Protein AF-A0A1C6HH09-F1 (afdb_monomer)

Nearest PDB structures (foldseek):
  7xoi-assembly8_O  TM=7.203E-01  e=8.665E-12  Aspergillus sojae NBRC 4239
  5zn7-assembly1_C  TM=7.288E-01  e=2.692E-10  soil metagenome
  5hjr-assembly1_A  TM=7.460E-01  e=6.191E-10  Mus musculus
  5hjr-assembly2_C  TM=7.407E-01  e=8.032E-10  Mus musculus
  2g3n-assembly1_B  TM=7.074E-01  e=1.626E-07  Saccharolobus solfataricus

Mean predicted aligned error: 6.81 Å

Solvent-accessible surface area (backbone atoms only — not comparable to full-atom values): 15769 Å² total; per-residue (Å²): 131,57,47,60,74,74,49,72,51,79,59,90,54,35,34,42,41,30,33,83,91,50,65,30,40,39,36,43,33,43,78,43,32,38,36,43,36,36,52,76,67,44,87,67,90,80,62,91,58,48,72,77,88,74,58,53,97,72,77,68,51,79,48,81,52,97,74,31,43,36,38,38,41,86,48,30,35,35,37,38,32,50,51,77,38,50,34,36,22,34,59,88,68,51,81,76,48,38,50,48,83,74,78,94,64,65,64,82,72,86,84,64,61,63,67,58,42,48,74,72,68,45,80,73,81,63,82,84,81,46,77,30,71,50,47,29,54,38,58,94,70,53,42,29,35,68,41,57,61,65,57,50,64,75,61,38,58,53,37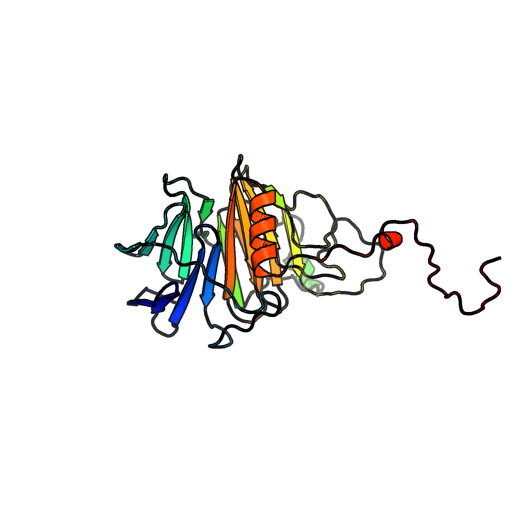,59,38,41,35,51,66,38,95,68,92,65,87,87,48,57,81,50,40,56,32,73,49,62,38,61,38,39,34,40,34,42,93,72,43,20,35,28,41,38,46,67,53,93,45,54,29,38,39,31,42,27,51,51,32,72,63,34,26,35,44,31,17,66,48,61,43,47,33,35,34,44,28,58,14,58,45,63,70,49,26,50,50,53,51,28,69,49,52,54,71,83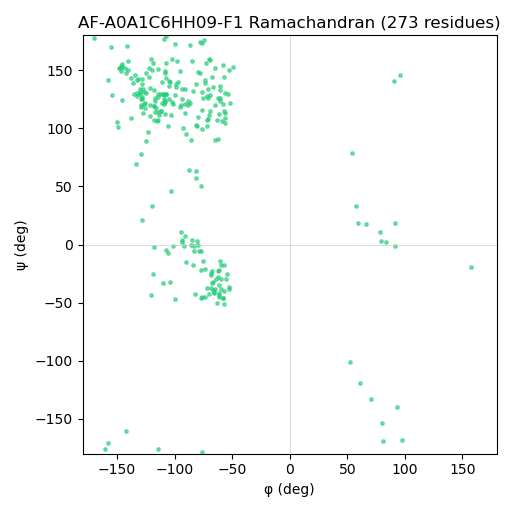,74,86,72,65,75,76,74,78,50,92,82,88,88,62,96,88,58,86,85,50,95,76,78,82,120

pLDDT: mean 89.86, std 12.96, range [44.56, 98.75]

Structure (mmCIF, N/CA/C/O backbone):
data_AF-A0A1C6HH09-F1
#
_entry.id   AF-A0A1C6HH09-F1
#
loop_
_atom_site.group_PDB
_atom_site.id
_atom_site.type_symbol
_atom_site.label_atom_id
_atom_site.label_alt_id
_atom_site.label_comp_id
_atom_site.label_asym_id
_atom_site.label_entity_id
_atom_site.label_seq_id
_atom_site.pdbx_PDB_ins_code
_atom_site.Cartn_x
_atom_site.Cartn_y
_atom_site.Cartn_z
_atom_site.occupancy
_atom_site.B_iso_or_equiv
_atom_site.auth_seq_id
_atom_site.auth_comp_id
_atom_site.auth_asym_id
_atom_site.auth_atom_id
_atom_site.pdbx_PDB_model_num
ATOM 1 N N . MET A 1 1 ? -8.637 -16.596 9.177 1.00 74.50 1 MET A N 1
ATOM 2 C CA . MET A 1 1 ? -9.699 -15.612 9.473 1.00 74.50 1 MET A CA 1
ATOM 3 C C . MET A 1 1 ? -9.528 -15.175 10.918 1.00 74.50 1 MET A C 1
ATOM 5 O O . MET A 1 1 ? -9.264 -16.033 11.752 1.00 74.50 1 MET A O 1
ATOM 9 N N . LEU A 1 2 ? -9.550 -13.868 11.181 1.00 84.25 2 LEU A N 1
ATOM 10 C CA . LEU A 1 2 ? -9.313 -13.274 12.507 1.00 84.25 2 LEU A CA 1
ATOM 11 C C . LEU A 1 2 ? -10.581 -13.257 13.373 1.00 84.25 2 LEU A C 1
ATOM 13 O O . LEU A 1 2 ? -10.498 -13.148 14.596 1.00 84.25 2 LEU A O 1
ATOM 17 N N . GLY A 1 3 ? -11.750 -13.414 12.750 1.00 90.44 3 GLY A N 1
ATOM 18 C CA . GLY A 1 3 ? -13.041 -13.436 13.422 1.00 90.44 3 GLY A CA 1
ATOM 19 C C . GLY A 1 3 ? -13.564 -12.040 13.753 1.00 90.44 3 GLY A C 1
ATOM 20 O O . GLY A 1 3 ? -13.249 -11.061 13.075 1.00 90.44 3 GLY A O 1
ATOM 21 N N . LYS A 1 4 ? -14.405 -11.970 14.792 1.00 92.88 4 LYS A N 1
ATOM 22 C CA . LYS A 1 4 ? -15.140 -10.756 15.163 1.00 92.88 4 LYS A CA 1
ATOM 23 C C . LYS A 1 4 ? -14.297 -9.750 15.938 1.00 92.88 4 LYS A C 1
ATOM 25 O O . LYS A 1 4 ? -13.463 -10.146 16.755 1.00 92.88 4 LYS A O 1
ATOM 30 N N . ILE A 1 5 ? -14.599 -8.464 15.765 1.00 93.81 5 ILE A N 1
ATOM 31 C CA . ILE A 1 5 ? -14.017 -7.392 16.586 1.00 93.81 5 ILE A CA 1
ATOM 32 C C . ILE A 1 5 ? -14.559 -7.471 18.023 1.00 93.81 5 ILE A C 1
ATOM 34 O O . ILE A 1 5 ? -15.739 -7.210 18.285 1.00 93.81 5 ILE A O 1
ATOM 38 N N . LEU A 1 6 ? -13.678 -7.761 18.980 1.00 93.06 6 LEU A N 1
ATOM 39 C CA . LEU A 1 6 ? -14.014 -7.833 20.403 1.00 93.06 6 LEU A CA 1
ATOM 40 C C . LEU A 1 6 ? -14.029 -6.444 21.051 1.00 93.06 6 LEU A C 1
ATOM 42 O O . LEU A 1 6 ? -14.967 -6.099 21.766 1.00 93.06 6 LEU A O 1
ATOM 46 N N . GLY A 1 7 ? -13.051 -5.600 20.730 1.00 93.06 7 GLY A N 1
ATOM 47 C CA . GLY A 1 7 ? -12.912 -4.260 21.301 1.00 93.06 7 GLY A CA 1
ATOM 48 C C . GLY A 1 7 ? -11.859 -3.432 20.576 1.00 93.06 7 GLY A C 1
ATOM 49 O O . GLY A 1 7 ? -11.220 -3.922 19.645 1.00 93.06 7 GLY A O 1
ATOM 50 N N . TYR A 1 8 ? -11.690 -2.183 21.001 1.00 96.25 8 TYR A N 1
ATOM 51 C CA . TYR A 1 8 ? -10.645 -1.307 20.489 1.00 96.25 8 TYR A CA 1
ATOM 52 C C . TYR A 1 8 ? -10.119 -0.373 21.580 1.00 96.25 8 TYR A C 1
ATOM 54 O O . TYR A 1 8 ? -10.833 -0.069 22.534 1.00 96.25 8 TYR A O 1
ATOM 62 N N . GLU A 1 9 ? -8.886 0.090 21.409 1.00 96.69 9 GLU A N 1
ATOM 63 C CA . GLU A 1 9 ? -8.238 1.095 22.254 1.00 96.69 9 GLU A CA 1
ATOM 64 C C . GLU A 1 9 ? -7.600 2.157 21.357 1.00 96.69 9 GLU A C 1
ATOM 66 O O . GLU A 1 9 ? -7.075 1.835 20.290 1.00 96.69 9 GLU A O 1
ATOM 71 N N . VAL A 1 10 ? -7.647 3.423 21.773 1.00 96.44 10 VAL A N 1
ATOM 72 C CA . VAL A 1 10 ? -7.080 4.547 21.015 1.00 96.44 10 VAL A CA 1
ATOM 73 C C . VAL A 1 10 ? -5.975 5.193 21.839 1.00 96.44 10 VAL A C 1
ATOM 75 O O . VAL A 1 10 ? -6.228 5.702 22.927 1.00 96.44 10 VAL A O 1
ATOM 78 N N . ASN A 1 11 ? -4.758 5.185 21.301 1.00 93.62 11 ASN A N 1
ATOM 79 C CA . ASN A 1 11 ? -3.544 5.698 21.926 1.00 93.62 11 ASN A CA 1
ATOM 80 C C . ASN A 1 11 ? -2.887 6.725 20.992 1.00 93.62 11 ASN A C 1
ATOM 82 O O . ASN A 1 11 ? -2.058 6.380 20.147 1.00 93.62 11 ASN A O 1
ATOM 86 N N . GLY A 1 12 ? -3.274 7.997 21.119 1.00 92.94 12 GLY A N 1
ATOM 87 C CA . GLY A 1 12 ? -2.849 9.043 20.184 1.00 92.94 12 GLY A CA 1
ATOM 88 C C . GLY A 1 12 ? -3.328 8.719 18.768 1.00 92.94 12 GLY A C 1
ATOM 89 O O . GLY A 1 12 ? -4.521 8.563 18.551 1.00 92.94 12 GLY A O 1
ATOM 90 N N . ASN A 1 13 ? -2.396 8.550 17.830 1.00 94.94 13 ASN A N 1
ATOM 91 C CA . ASN A 1 13 ? -2.689 8.188 16.436 1.00 94.94 13 ASN A CA 1
ATOM 92 C C . ASN A 1 13 ? -2.831 6.677 16.186 1.00 94.94 13 ASN A C 1
ATOM 94 O O . ASN A 1 13 ? -3.029 6.247 15.048 1.00 94.94 13 ASN A O 1
ATOM 98 N N . LEU A 1 14 ? -2.668 5.866 17.229 1.00 95.44 14 LEU A N 1
ATOM 99 C CA . LEU A 1 14 ? -2.694 4.414 17.153 1.00 95.44 14 LEU A CA 1
ATOM 100 C C . LEU A 1 14 ? -4.056 3.885 17.595 1.00 95.44 14 LEU A C 1
ATOM 102 O O . LEU A 1 14 ? -4.508 4.187 18.696 1.00 95.44 14 LEU A O 1
ATOM 106 N N . ILE A 1 15 ? -4.674 3.040 16.781 1.00 97.38 15 ILE A N 1
ATOM 107 C CA . ILE A 1 15 ? -5.911 2.337 17.113 1.00 97.38 15 ILE A CA 1
ATOM 108 C C . ILE A 1 15 ? -5.590 0.849 17.186 1.00 97.38 15 ILE A C 1
ATOM 110 O O . ILE A 1 15 ? -5.243 0.222 16.184 1.00 97.38 15 ILE A O 1
ATOM 114 N N . LEU A 1 16 ? -5.699 0.280 18.380 1.00 97.06 16 LEU A N 1
ATOM 115 C CA . LEU A 1 16 ? -5.560 -1.151 18.611 1.00 97.06 16 LEU A CA 1
ATOM 116 C C . LEU A 1 16 ? -6.931 -1.795 18.431 1.00 97.06 16 LEU A C 1
ATOM 118 O O . LEU A 1 16 ? -7.887 -1.409 19.097 1.00 97.06 16 LEU A O 1
ATOM 122 N N . VAL A 1 17 ? -7.035 -2.769 17.533 1.00 96.62 17 VAL A N 1
ATOM 123 C CA . VAL A 1 17 ? -8.265 -3.513 17.251 1.00 96.62 17 VAL A CA 1
ATOM 124 C C . VAL A 1 17 ? -8.083 -4.946 17.731 1.00 96.62 17 VAL A C 1
ATOM 126 O O . VAL A 1 17 ? -7.252 -5.696 17.211 1.00 96.62 17 VAL A O 1
ATOM 129 N N . ASN A 1 18 ? -8.866 -5.323 18.738 1.00 95.44 18 ASN A N 1
ATOM 130 C CA . ASN A 1 18 ? -8.752 -6.608 19.413 1.00 95.44 18 ASN A CA 1
ATOM 131 C C . ASN A 1 18 ? -9.650 -7.649 18.738 1.00 95.44 18 ASN A C 1
ATOM 133 O O . ASN A 1 18 ? -10.875 -7.496 18.700 1.00 95.44 18 ASN A O 1
ATOM 137 N N . TYR A 1 19 ? -9.036 -8.729 18.264 1.00 94.81 19 TYR A N 1
ATOM 138 C CA . TYR A 1 19 ? -9.697 -9.961 17.839 1.00 94.81 19 TYR A CA 1
ATOM 139 C C . TYR A 1 19 ? -9.430 -11.065 18.870 1.00 94.81 19 TYR A C 1
ATOM 141 O O . TYR A 1 19 ? -8.754 -10.836 19.871 1.00 94.81 19 TYR A O 1
ATOM 149 N N . LYS A 1 20 ? -9.970 -12.270 18.649 1.00 91.50 20 LYS A N 1
ATOM 150 C CA . LYS A 1 20 ? -9.882 -13.375 19.619 1.00 91.50 20 LYS A CA 1
ATOM 151 C C . LYS A 1 20 ? -8.443 -13.747 19.987 1.00 91.50 20 LYS A C 1
ATOM 153 O O . LYS A 1 20 ? -8.126 -13.828 21.168 1.00 91.50 20 LYS A O 1
ATOM 158 N N . ASP A 1 21 ? -7.604 -13.964 18.978 1.00 90.56 21 ASP A N 1
ATOM 159 C CA . ASP A 1 21 ? -6.252 -14.511 19.157 1.00 90.56 21 ASP A CA 1
ATOM 160 C C . ASP A 1 21 ? -5.151 -13.534 18.703 1.00 90.56 21 ASP A C 1
ATOM 162 O O . ASP A 1 21 ? -3.962 -13.827 18.822 1.00 90.56 21 ASP A O 1
ATOM 166 N N . ILE A 1 22 ? -5.530 -12.367 18.170 1.00 94.25 22 ILE A N 1
ATOM 167 C CA . ILE A 1 22 ? -4.601 -11.372 17.631 1.00 94.25 22 ILE A CA 1
ATOM 16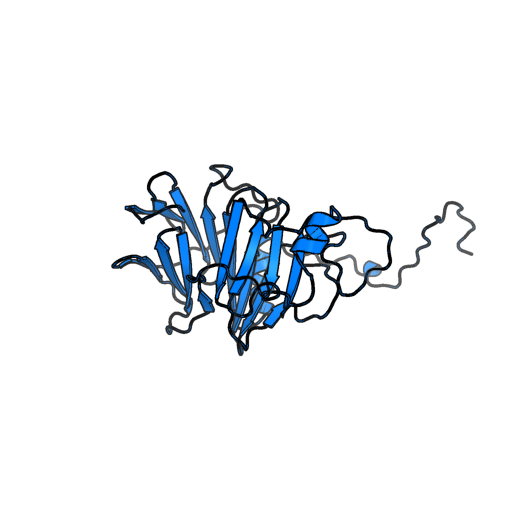8 C C . ILE A 1 22 ? -5.076 -9.952 17.947 1.00 94.25 22 ILE A C 1
ATOM 170 O O . ILE A 1 22 ? -6.274 -9.663 17.958 1.00 94.25 22 ILE A O 1
ATOM 174 N N . GLN A 1 23 ? -4.125 -9.046 18.134 1.00 95.62 23 GLN A N 1
ATOM 175 C CA . GLN A 1 23 ? -4.370 -7.610 18.153 1.00 95.62 23 GLN A CA 1
ATOM 176 C C . GLN A 1 23 ? -3.794 -7.020 16.867 1.00 95.62 23 GLN A C 1
ATOM 178 O O . GLN A 1 23 ? -2.620 -7.228 16.562 1.00 95.62 23 GLN A O 1
ATOM 183 N N . CYS A 1 24 ? -4.634 -6.334 16.099 1.00 97.06 24 CYS A N 1
ATOM 184 C CA . CYS A 1 24 ? -4.218 -5.611 14.902 1.00 97.06 24 CYS A CA 1
ATOM 185 C C . CYS A 1 24 ? -4.128 -4.122 15.212 1.00 97.06 24 CYS A C 1
ATOM 187 O O . CYS A 1 24 ? -4.758 -3.628 16.147 1.00 97.06 24 CYS A O 1
ATOM 189 N N . THR A 1 25 ? -3.382 -3.402 14.392 1.00 97.31 25 THR A N 1
ATOM 190 C CA . THR A 1 25 ? -3.092 -1.994 14.616 1.00 97.31 25 THR A CA 1
ATOM 191 C C . THR A 1 25 ? -3.449 -1.192 13.379 1.00 97.31 25 THR A C 1
ATOM 193 O O . THR A 1 25 ? -3.083 -1.557 12.262 1.00 97.31 25 THR A O 1
ATOM 196 N N . VAL A 1 26 ? -4.145 -0.079 13.583 1.00 98.00 26 VAL A N 1
ATOM 197 C CA . VAL A 1 26 ? -4.382 0.936 12.560 1.00 98.00 26 VAL A CA 1
ATOM 198 C C . VAL A 1 26 ? -3.714 2.219 13.017 1.00 98.00 26 VAL A C 1
ATOM 200 O O . VAL A 1 26 ? -4.045 2.749 14.074 1.00 98.00 26 VAL A O 1
ATOM 203 N N . THR A 1 27 ? -2.736 2.692 12.252 1.00 97.31 27 THR A N 1
ATOM 204 C CA . THR A 1 27 ? -1.990 3.909 12.591 1.00 97.31 27 THR A CA 1
ATOM 205 C C . THR A 1 27 ? -2.373 5.017 11.633 1.00 97.31 27 THR A C 1
ATOM 207 O O . THR A 1 27 ? -2.164 4.900 10.422 1.00 97.31 27 THR A O 1
ATOM 210 N N . MET A 1 28 ? -2.888 6.108 12.181 1.00 97.50 28 MET A N 1
ATOM 211 C CA . MET A 1 28 ? -3.157 7.321 11.432 1.00 97.50 28 MET A CA 1
ATOM 212 C C . MET A 1 28 ? -1.858 8.112 11.278 1.00 97.50 28 MET A C 1
ATOM 214 O O . MET A 1 28 ? -1.383 8.743 12.218 1.00 97.50 28 MET A O 1
ATOM 218 N N . VAL A 1 29 ? -1.237 8.044 10.102 1.00 96.81 29 VAL A N 1
ATOM 219 C CA . VAL A 1 29 ? 0.045 8.725 9.869 1.00 96.81 29 VAL A CA 1
ATOM 220 C C . VAL A 1 29 ? -0.193 10.215 9.652 1.00 96.81 29 VAL A C 1
ATOM 222 O O . VAL A 1 29 ? 0.486 11.044 10.248 1.00 96.81 29 VAL A O 1
ATOM 225 N N . ASN A 1 30 ? -1.179 10.545 8.820 1.00 96.00 30 ASN A N 1
ATOM 226 C CA . ASN A 1 30 ? -1.715 11.890 8.628 1.00 96.00 30 ASN A CA 1
ATOM 227 C C . ASN A 1 30 ? -3.146 11.787 8.058 1.00 96.00 30 ASN A C 1
ATOM 229 O O . ASN A 1 30 ? -3.707 10.697 7.955 1.00 96.00 30 ASN A O 1
ATOM 233 N N . GLU A 1 31 ? -3.740 12.909 7.645 1.00 95.19 31 GLU A N 1
ATOM 234 C CA . GLU A 1 31 ? -5.099 12.967 7.067 1.00 95.19 31 GLU A CA 1
ATOM 235 C C . GLU A 1 31 ? -5.295 12.145 5.777 1.00 95.19 31 GLU A C 1
ATOM 237 O O . GLU A 1 31 ? -6.421 11.960 5.318 1.00 95.19 31 GLU A O 1
ATOM 242 N N . ARG A 1 32 ? -4.209 11.696 5.140 1.00 96.06 32 ARG A N 1
ATOM 243 C CA . ARG A 1 32 ? -4.209 11.012 3.837 1.00 96.06 32 ARG A CA 1
ATOM 244 C C . ARG A 1 32 ? -3.653 9.601 3.899 1.00 96.06 32 ARG A C 1
ATOM 246 O O . ARG A 1 32 ? -3.961 8.798 3.020 1.00 96.06 32 ARG A O 1
ATOM 253 N N . VAL A 1 33 ? -2.802 9.324 4.877 1.00 98.00 33 VAL A N 1
ATOM 254 C CA . VAL A 1 33 ? -2.009 8.106 4.959 1.00 98.00 33 VAL A CA 1
ATOM 255 C C . VAL A 1 33 ? -2.397 7.328 6.202 1.00 98.00 33 VAL A C 1
ATOM 257 O O . VAL A 1 33 ? -2.284 7.820 7.326 1.00 98.00 33 VAL A O 1
ATOM 260 N N . VAL A 1 34 ? -2.800 6.079 5.991 1.00 98.38 34 VAL A N 1
ATOM 261 C CA . VAL A 1 34 ? -3.188 5.164 7.065 1.00 98.38 34 VAL A CA 1
ATOM 262 C C . VAL A 1 34 ? -2.462 3.845 6.894 1.00 98.38 34 VAL A C 1
ATOM 264 O O . VAL A 1 34 ? -2.439 3.276 5.804 1.00 98.38 34 VAL A O 1
ATOM 267 N N . ASN A 1 35 ? -1.857 3.368 7.975 1.00 98.25 35 ASN A N 1
ATOM 268 C CA . ASN A 1 35 ? -1.201 2.071 8.033 1.00 98.25 35 ASN A CA 1
ATOM 269 C C . ASN A 1 35 ? -2.123 1.034 8.678 1.00 98.25 35 ASN A C 1
ATOM 271 O O . ASN A 1 35 ? -2.746 1.315 9.701 1.00 98.25 35 ASN A O 1
ATOM 275 N N . PHE A 1 36 ? -2.153 -0.165 8.106 1.00 98.25 36 PHE A N 1
ATOM 276 C CA . PHE A 1 36 ? -2.874 -1.324 8.615 1.00 98.25 36 PHE A CA 1
ATOM 277 C C . PHE A 1 36 ? -1.882 -2.456 8.855 1.00 98.25 36 PHE A C 1
ATOM 279 O O . PHE A 1 36 ? -1.220 -2.917 7.923 1.00 98.25 36 PHE A O 1
ATOM 286 N N . PHE A 1 37 ? -1.806 -2.913 10.101 1.00 98.00 37 PHE A N 1
ATOM 287 C CA . PHE A 1 37 ? -0.848 -3.916 10.538 1.00 98.00 37 PHE A CA 1
ATOM 288 C C . PHE A 1 37 ? -1.540 -5.070 11.271 1.00 98.00 37 PHE A C 1
ATOM 290 O O . PHE A 1 37 ? -2.255 -4.850 12.249 1.00 98.00 37 PHE A O 1
ATOM 297 N N . ALA A 1 38 ? -1.288 -6.305 10.836 1.00 97.19 38 ALA A N 1
ATOM 298 C CA . ALA A 1 38 ? -1.670 -7.520 11.551 1.00 97.19 38 ALA A CA 1
ATOM 299 C C . ALA A 1 38 ? -0.438 -8.433 11.761 1.00 97.19 38 ALA A C 1
ATOM 301 O O . ALA A 1 38 ? 0.202 -8.847 10.781 1.00 97.19 38 ALA A O 1
ATOM 302 N N . PRO A 1 39 ? -0.097 -8.772 13.022 1.00 96.25 39 PRO A N 1
ATOM 303 C CA . PRO A 1 39 ? 1.133 -9.478 13.384 1.00 96.25 39 PRO A CA 1
ATOM 304 C C . PRO A 1 39 ? 1.047 -11.002 13.175 1.00 96.25 39 PRO A C 1
ATOM 306 O O . PRO A 1 39 ? 1.147 -11.781 14.121 1.00 96.25 39 PRO A O 1
ATOM 309 N N . PHE A 1 40 ? 0.861 -11.448 11.933 1.00 94.31 40 PHE A N 1
ATOM 310 C CA . PHE A 1 40 ? 0.771 -12.877 11.593 1.00 94.31 40 PHE A CA 1
ATOM 311 C C . PHE A 1 40 ? 2.085 -13.660 11.755 1.00 94.31 40 PHE A C 1
ATOM 313 O O . PHE A 1 40 ? 2.064 -14.872 11.950 1.00 94.31 40 PHE A O 1
ATOM 320 N N . PHE A 1 41 ? 3.225 -12.977 11.678 1.00 93.69 41 PHE A N 1
ATOM 321 C CA . PHE A 1 41 ? 4.570 -13.549 11.726 1.00 93.69 41 PHE A CA 1
ATOM 322 C C . PHE A 1 41 ? 5.400 -13.002 12.897 1.00 93.69 41 PHE A C 1
ATOM 324 O O . PHE A 1 41 ? 6.083 -13.760 13.584 1.00 93.69 41 PHE A O 1
ATOM 331 N N . ARG A 1 42 ? 5.353 -11.688 13.153 1.00 92.25 42 ARG A N 1
ATOM 332 C CA . ARG A 1 42 ? 6.052 -11.023 14.270 1.00 92.25 42 ARG A CA 1
ATOM 333 C C . ARG A 1 42 ? 5.157 -9.981 14.921 1.00 92.25 42 ARG A C 1
ATOM 335 O O . ARG A 1 42 ? 4.455 -9.265 14.215 1.00 92.25 42 ARG A O 1
ATOM 342 N N . LYS A 1 43 ? 5.257 -9.854 16.249 1.00 90.81 43 LYS A N 1
ATOM 343 C CA . LYS A 1 43 ? 4.500 -8.865 17.037 1.00 90.81 43 LYS A CA 1
ATOM 344 C C . LYS A 1 43 ? 4.821 -7.429 16.642 1.00 90.81 43 LYS A C 1
ATOM 346 O O . LYS A 1 43 ? 3.924 -6.603 16.551 1.00 90.81 43 LYS A O 1
ATOM 351 N N . GLU A 1 44 ? 6.098 -7.149 16.418 1.00 88.75 44 GLU A N 1
ATOM 352 C CA . GLU A 1 44 ? 6.572 -5.808 16.105 1.00 88.75 44 GLU A CA 1
ATOM 353 C C . GLU A 1 44 ? 6.698 -5.593 14.602 1.00 88.75 44 GLU A C 1
ATOM 355 O O . GLU A 1 44 ? 7.004 -6.508 13.825 1.00 88.75 44 GLU A O 1
ATOM 360 N N . ARG A 1 45 ? 6.492 -4.339 14.207 1.00 89.00 45 ARG A N 1
ATOM 361 C CA . ARG A 1 45 ? 6.669 -3.889 12.838 1.00 89.00 45 ARG A CA 1
ATOM 362 C C . ARG A 1 45 ? 8.161 -3.741 12.526 1.00 89.00 45 ARG A C 1
ATOM 364 O O . ARG A 1 45 ? 8.902 -3.130 13.287 1.00 89.00 45 ARG A O 1
ATOM 371 N N . ASN A 1 46 ? 8.604 -4.300 11.401 1.00 88.44 46 ASN A N 1
ATOM 372 C CA . ASN A 1 46 ? 10.010 -4.308 10.976 1.00 88.44 46 ASN A CA 1
ATOM 373 C C . ASN A 1 46 ? 10.113 -3.911 9.499 1.00 88.44 46 ASN A C 1
ATOM 375 O O . ASN A 1 46 ? 10.425 -4.738 8.639 1.00 88.44 46 ASN A O 1
ATOM 379 N N . SER A 1 47 ? 9.817 -2.643 9.223 1.00 94.62 47 SER A N 1
ATOM 380 C CA . SER A 1 47 ? 9.928 -2.083 7.879 1.00 94.62 47 SER A CA 1
ATOM 381 C C . SER A 1 47 ? 11.381 -1.999 7.425 1.00 94.62 47 SER A C 1
ATOM 383 O O . SER A 1 47 ? 12.277 -1.701 8.218 1.00 94.62 47 SER A O 1
ATOM 385 N N . LYS A 1 48 ? 11.610 -2.237 6.131 1.00 94.62 48 LYS A N 1
ATOM 386 C CA . LYS A 1 48 ? 12.896 -1.971 5.460 1.00 94.62 48 LYS A CA 1
ATOM 387 C C . LYS A 1 48 ? 12.858 -0.743 4.555 1.00 94.62 48 LYS A C 1
ATOM 389 O O . LYS A 1 48 ? 13.904 -0.344 4.059 1.00 94.62 48 LYS A O 1
ATOM 394 N N . ALA A 1 49 ? 11.678 -0.162 4.350 1.00 95.62 49 ALA A N 1
ATOM 395 C CA . ALA A 1 49 ? 11.483 1.001 3.492 1.00 95.62 49 ALA A CA 1
ATOM 396 C C . ALA A 1 49 ? 11.149 2.271 4.285 1.00 95.62 49 ALA A C 1
ATOM 398 O O . ALA A 1 49 ? 11.527 3.358 3.869 1.00 95.62 49 ALA A O 1
ATOM 399 N N . VAL A 1 50 ? 10.443 2.141 5.410 1.00 95.25 50 VAL A N 1
ATOM 400 C CA . VAL A 1 50 ? 9.975 3.262 6.230 1.00 95.25 50 VAL A CA 1
ATOM 401 C C . VAL A 1 50 ? 10.828 3.347 7.487 1.00 95.25 50 VAL A C 1
ATOM 403 O O . VAL A 1 50 ? 10.645 2.587 8.440 1.00 95.25 50 VAL A O 1
ATOM 406 N N . GLU A 1 51 ? 11.759 4.294 7.490 1.00 80.56 51 GLU A N 1
ATOM 407 C CA . GLU A 1 51 ? 12.611 4.582 8.638 1.00 80.56 51 GLU A CA 1
ATOM 408 C C . GLU A 1 51 ? 11.926 5.617 9.543 1.00 80.56 51 GLU A C 1
ATOM 410 O O . GLU A 1 51 ? 11.640 6.730 9.111 1.00 80.56 51 GLU A O 1
ATOM 415 N N . ASN A 1 52 ? 11.671 5.257 10.807 1.00 81.19 52 ASN A N 1
ATOM 416 C CA . ASN A 1 52 ? 11.052 6.126 11.817 1.00 81.19 52 ASN A CA 1
ATOM 417 C C . ASN A 1 52 ? 9.715 6.734 11.363 1.00 81.19 52 ASN A C 1
ATOM 419 O O . ASN A 1 52 ? 9.649 7.908 11.000 1.00 81.19 52 ASN A O 1
ATOM 423 N N . LEU A 1 53 ? 8.634 5.948 11.420 1.00 87.19 53 LEU A N 1
ATOM 424 C CA . LEU A 1 53 ? 7.295 6.415 11.051 1.00 87.19 53 LEU A CA 1
ATOM 425 C C . LEU A 1 53 ? 6.895 7.650 11.878 1.00 87.19 53 LEU A C 1
ATOM 427 O O . LEU A 1 53 ? 6.535 7.539 13.050 1.00 87.19 53 LEU A O 1
ATOM 431 N N . LYS A 1 54 ? 6.943 8.827 11.252 1.00 88.50 54 LYS A N 1
ATOM 432 C CA . LYS A 1 54 ? 6.498 10.089 11.845 1.00 88.50 54 LYS A CA 1
ATOM 433 C C . LYS A 1 54 ? 5.013 10.248 11.586 1.00 88.50 54 LYS A C 1
ATOM 435 O O . LYS A 1 54 ? 4.596 10.255 10.432 1.00 88.50 54 LYS A O 1
ATOM 440 N N . CYS A 1 55 ? 4.242 10.382 12.656 1.00 92.94 55 CYS A N 1
ATOM 441 C CA . CYS A 1 55 ? 2.819 10.664 12.556 1.00 92.94 55 CYS A CA 1
ATOM 442 C C . CYS A 1 55 ? 2.570 12.133 12.905 1.00 92.94 55 CYS A C 1
ATOM 444 O O . CYS A 1 55 ? 3.143 12.653 13.863 1.00 92.94 55 CYS A O 1
ATOM 446 N N . GLU A 1 56 ? 1.731 12.795 12.121 1.00 93.81 56 GLU A N 1
ATOM 447 C CA . GLU A 1 56 ? 1.261 14.150 12.393 1.00 93.81 56 GLU A CA 1
ATOM 448 C C . GLU A 1 56 ? 0.162 14.113 13.457 1.00 93.81 56 GLU A C 1
ATOM 450 O O . GLU A 1 56 ? -0.612 13.160 13.522 1.00 93.81 56 GLU A O 1
ATOM 455 N N . ASN A 1 57 ? 0.064 15.147 14.293 1.00 91.56 57 ASN A N 1
ATOM 456 C CA . ASN A 1 57 ? -1.062 15.263 15.217 1.00 91.56 57 ASN A CA 1
ATOM 457 C C . ASN A 1 57 ? -2.322 15.579 14.410 1.00 91.56 57 ASN A C 1
ATOM 459 O O . ASN A 1 57 ? -2.433 16.673 13.854 1.00 91.56 57 ASN A O 1
ATOM 463 N N . ILE A 1 58 ? -3.248 14.626 14.350 1.00 93.56 58 ILE A N 1
ATOM 464 C CA . ILE A 1 58 ? -4.513 14.779 13.636 1.00 93.56 58 ILE A CA 1
ATOM 465 C C . ILE A 1 58 ? -5.695 14.563 14.578 1.00 93.56 58 ILE A C 1
ATOM 467 O O . ILE A 1 58 ? -5.612 13.811 15.549 1.00 93.56 58 ILE A O 1
ATOM 471 N N . GLU A 1 59 ? -6.812 15.209 14.266 1.00 93.12 59 GLU A N 1
ATOM 472 C CA . GLU A 1 59 ? -8.079 14.969 14.945 1.00 93.12 59 GLU A CA 1
ATOM 473 C C . GLU A 1 59 ? -8.874 13.921 14.164 1.00 93.12 59 GLU A C 1
ATOM 475 O O . GLU A 1 59 ? -9.126 14.067 12.967 1.00 93.12 59 GLU A O 1
ATOM 480 N N . PHE A 1 60 ? -9.280 12.853 14.844 1.00 95.69 60 PHE A N 1
ATOM 481 C CA . PHE A 1 60 ? -10.146 11.828 14.278 1.00 95.69 60 PHE A CA 1
ATOM 482 C C . PHE A 1 60 ? -11.084 11.282 15.351 1.00 95.69 60 PHE A C 1
ATOM 484 O O . PHE A 1 60 ? -10.767 11.303 16.542 1.00 95.69 60 PHE A O 1
ATOM 491 N N . SER A 1 61 ? -12.248 10.790 14.932 1.00 95.06 61 SER A N 1
ATOM 492 C CA . SER A 1 61 ? -13.183 10.100 15.819 1.00 95.06 61 SER A CA 1
ATOM 493 C C . SER A 1 61 ? -13.213 8.610 15.514 1.00 95.06 61 SER A C 1
ATOM 495 O O . SER A 1 61 ? -13.037 8.187 14.369 1.00 95.06 61 SER A O 1
ATOM 497 N N . VAL A 1 62 ? -13.430 7.811 16.558 1.00 96.31 62 VAL A N 1
ATOM 498 C CA . VAL A 1 62 ? -13.573 6.360 16.452 1.00 96.31 62 VAL A CA 1
ATOM 499 C C . VAL A 1 62 ? -14.883 5.950 17.104 1.00 96.31 62 VAL A C 1
ATOM 501 O O . VAL A 1 62 ? -15.070 6.134 18.306 1.00 96.31 62 VAL A O 1
ATOM 504 N N . GLU A 1 63 ? -15.778 5.375 16.311 1.00 94.50 63 GLU A N 1
ATOM 505 C CA . GLU A 1 63 ? -17.109 4.945 16.732 1.00 94.50 63 GLU A CA 1
ATOM 506 C C . GLU A 1 63 ? -17.311 3.476 16.364 1.00 94.50 63 GLU A C 1
ATOM 508 O O . GLU A 1 63 ? -17.056 3.061 15.232 1.00 94.50 63 GLU A O 1
ATOM 513 N N . LYS A 1 64 ? -17.780 2.664 17.314 1.00 91.75 64 LYS A N 1
ATOM 514 C CA . LYS A 1 64 ? -18.157 1.273 17.043 1.00 91.75 64 LYS A CA 1
ATOM 515 C C . LYS A 1 64 ? -19.636 1.218 16.664 1.00 91.75 64 LYS A C 1
ATOM 517 O O . LYS A 1 64 ? -20.493 1.453 17.510 1.00 91.75 64 LYS A O 1
ATOM 522 N N . ASN A 1 65 ? -19.911 0.864 15.413 1.00 88.44 65 ASN A N 1
ATOM 523 C CA . ASN A 1 65 ? -21.254 0.599 14.899 1.00 88.44 65 ASN A CA 1
ATOM 524 C C . ASN A 1 65 ? -21.505 -0.918 14.846 1.00 88.44 65 ASN A C 1
ATOM 526 O O . ASN A 1 65 ? -20.596 -1.722 15.077 1.00 88.44 65 ASN A O 1
ATOM 530 N N . GLU A 1 66 ? -22.736 -1.341 14.546 1.00 80.75 66 GLU A N 1
ATOM 531 C CA . GLU A 1 66 ? -23.059 -2.766 14.404 1.00 80.75 66 GLU A CA 1
ATOM 532 C C . GLU A 1 66 ? -22.197 -3.426 13.311 1.00 80.75 66 GLU A C 1
ATOM 534 O O . GLU A 1 66 ? -22.395 -3.219 12.116 1.00 80.75 66 GLU A O 1
ATOM 539 N N . GLY A 1 67 ? -21.215 -4.227 13.736 1.00 83.12 67 GLY A N 1
ATOM 540 C CA . GLY A 1 67 ? -20.355 -5.022 12.854 1.00 83.12 67 GLY A CA 1
ATOM 541 C C . GLY A 1 67 ? -19.148 -4.297 12.245 1.00 83.12 67 GLY A C 1
ATOM 542 O O . GLY A 1 67 ? -18.416 -4.920 11.477 1.00 83.12 67 GLY A O 1
ATOM 543 N N . CYS A 1 68 ? -18.901 -3.022 12.572 1.00 93.62 68 CYS A N 1
ATOM 544 C CA . CYS A 1 68 ? -17.677 -2.336 12.153 1.00 93.62 68 CYS A CA 1
ATOM 545 C C . CYS A 1 68 ? -17.195 -1.273 13.147 1.00 93.62 68 CYS A C 1
ATOM 547 O O . CYS A 1 68 ? -17.969 -0.652 13.875 1.00 93.62 68 CYS A O 1
ATOM 549 N N . LEU A 1 69 ? -15.884 -1.054 13.151 1.00 96.50 69 LEU A N 1
ATOM 550 C CA . LEU A 1 69 ? -15.238 0.086 13.780 1.00 96.50 69 LEU A CA 1
ATOM 551 C C . LEU A 1 69 ? -15.043 1.170 12.720 1.00 96.50 69 LEU A C 1
ATOM 553 O O . LEU A 1 69 ? -14.379 0.936 11.711 1.00 96.50 69 LEU A O 1
ATOM 557 N N . ASN A 1 70 ? -15.632 2.337 12.941 1.00 96.69 70 ASN A N 1
ATOM 558 C CA . ASN A 1 70 ? -15.580 3.450 12.013 1.00 96.69 70 ASN A CA 1
ATOM 559 C C . ASN A 1 70 ? -14.615 4.525 12.512 1.00 96.69 70 ASN A C 1
ATOM 561 O O . ASN A 1 70 ? -14.762 5.014 13.629 1.00 96.69 70 ASN A O 1
ATOM 565 N N . VAL A 1 71 ? -13.653 4.900 11.677 1.00 96.94 71 VAL A N 1
ATOM 566 C CA . VAL A 1 71 ? -12.631 5.908 11.957 1.00 96.94 71 VAL A CA 1
ATOM 567 C C . VAL A 1 71 ? -12.810 7.049 10.964 1.00 96.94 71 VAL A C 1
ATOM 569 O O . VAL A 1 71 ? -12.631 6.855 9.762 1.00 96.94 71 VAL A O 1
ATOM 572 N N . LYS A 1 72 ? -13.178 8.234 11.454 1.00 96.19 72 LYS A N 1
ATOM 573 C CA . LYS A 1 72 ? -13.420 9.415 10.616 1.00 96.19 72 LYS A CA 1
ATOM 574 C C . LYS A 1 72 ? -12.343 10.459 10.827 1.00 96.19 72 LYS A C 1
ATOM 576 O O . LYS A 1 72 ? -12.091 10.866 11.958 1.00 96.19 72 LYS A O 1
ATOM 581 N N . THR A 1 73 ? -11.779 10.938 9.729 1.00 95.50 73 THR A N 1
ATOM 582 C CA . THR A 1 73 ? -10.923 12.125 9.682 1.00 95.50 73 THR A CA 1
ATOM 583 C C . THR A 1 73 ? -11.605 13.219 8.863 1.00 95.50 73 THR A C 1
ATOM 585 O O . THR A 1 73 ? -12.731 13.056 8.380 1.00 95.50 73 THR A O 1
ATOM 588 N N . LYS A 1 74 ? -10.925 14.349 8.653 1.00 95.06 74 LYS A N 1
ATOM 589 C CA . LYS A 1 74 ? -11.425 15.409 7.773 1.00 95.06 74 LYS A CA 1
ATOM 590 C C . LYS A 1 74 ? -11.601 14.939 6.322 1.00 95.06 74 LYS A C 1
ATOM 592 O O . LYS A 1 74 ? -12.504 15.408 5.623 1.00 95.06 74 LYS A O 1
ATOM 597 N N . LEU A 1 75 ? -10.725 14.050 5.850 1.00 95.81 75 LEU A N 1
ATOM 598 C CA . LEU A 1 75 ? -10.698 13.592 4.457 1.00 95.81 75 LEU A CA 1
ATOM 599 C C . LEU A 1 75 ? -11.269 12.187 4.258 1.00 95.81 75 LEU A C 1
ATOM 601 O O . LEU A 1 75 ? -11.832 11.932 3.192 1.00 95.81 75 LEU A O 1
ATOM 605 N N . LEU A 1 76 ? -11.122 11.294 5.239 1.00 97.38 76 LEU A N 1
ATOM 606 C CA . LEU A 1 76 ? -11.397 9.866 5.079 1.00 97.38 76 LEU A CA 1
ATOM 607 C C . LEU A 1 76 ? -12.455 9.361 6.072 1.00 97.38 76 LEU A C 1
ATOM 609 O O . LEU A 1 76 ? -12.496 9.780 7.225 1.00 97.38 76 LEU A O 1
ATOM 613 N N . ASP A 1 77 ? -13.281 8.421 5.617 1.00 97.31 77 ASP A N 1
ATOM 614 C CA . ASP A 1 77 ? -14.182 7.595 6.428 1.00 97.31 77 ASP A CA 1
ATOM 615 C C . ASP A 1 77 ? -13.753 6.131 6.255 1.00 97.31 77 ASP A C 1
ATOM 617 O O . ASP A 1 77 ? -13.894 5.550 5.176 1.00 97.31 77 ASP A O 1
ATOM 621 N N . ILE A 1 78 ? -13.145 5.556 7.291 1.00 98.12 78 ILE A N 1
ATOM 622 C CA . ILE A 1 78 ? -12.494 4.243 7.255 1.00 98.12 78 ILE A CA 1
ATOM 623 C C . ILE A 1 78 ? -13.306 3.272 8.099 1.00 98.12 78 ILE A C 1
ATOM 625 O O . ILE A 1 78 ? -13.475 3.461 9.301 1.00 98.12 78 ILE A O 1
ATOM 629 N N . ARG A 1 79 ? -13.763 2.188 7.479 1.00 97.62 79 ARG A N 1
ATOM 630 C CA . ARG A 1 79 ? -14.576 1.152 8.117 1.00 97.62 79 ARG A CA 1
ATOM 631 C C . ARG A 1 79 ? -13.776 -0.129 8.221 1.00 97.62 79 ARG A C 1
ATOM 633 O O . ARG A 1 79 ? -13.445 -0.740 7.206 1.00 97.62 79 ARG A O 1
ATOM 640 N N . ILE A 1 80 ? -13.498 -0.539 9.451 1.00 97.56 80 ILE A N 1
ATOM 641 C CA . ILE A 1 80 ? -12.803 -1.782 9.777 1.00 97.56 80 ILE A CA 1
ATOM 642 C C . ILE A 1 80 ? -13.853 -2.796 10.227 1.00 97.56 80 ILE A C 1
ATOM 644 O O . ILE A 1 80 ? -14.612 -2.548 11.162 1.00 97.56 80 ILE A O 1
ATOM 648 N N . TYR A 1 81 ? -13.906 -3.931 9.552 1.00 96.44 81 TYR A N 1
ATOM 649 C CA . TYR A 1 81 ? -14.862 -5.008 9.769 1.00 96.44 81 TYR A CA 1
ATOM 650 C C . TYR A 1 81 ? -14.179 -6.224 10.399 1.00 96.44 81 TYR A C 1
ATOM 652 O O . TYR A 1 81 ? -12.958 -6.269 10.568 1.00 96.44 81 TYR A O 1
ATOM 660 N N . ASP A 1 82 ? -14.988 -7.239 10.691 1.00 94.06 82 ASP A N 1
ATOM 661 C CA . ASP A 1 82 ? -14.521 -8.582 11.020 1.00 94.06 82 ASP A CA 1
ATOM 662 C C . ASP A 1 82 ? -13.493 -9.096 9.992 1.00 94.06 82 ASP A C 1
ATOM 664 O O . ASP A 1 82 ? -13.470 -8.687 8.825 1.00 94.06 82 ASP A O 1
ATOM 668 N N . ASP A 1 83 ? -12.614 -9.990 10.444 1.00 93.81 83 ASP A N 1
ATOM 669 C CA . ASP A 1 83 ? -11.459 -10.480 9.682 1.00 93.81 83 ASP A CA 1
ATOM 670 C C . ASP A 1 83 ? -10.457 -9.397 9.251 1.00 93.81 83 ASP A C 1
ATOM 672 O O . ASP A 1 83 ? -9.638 -9.641 8.366 1.00 93.81 83 ASP A O 1
ATOM 676 N N . PHE A 1 84 ? -10.495 -8.222 9.893 1.00 95.94 84 PHE A N 1
ATOM 677 C CA . PHE A 1 84 ? -9.669 -7.058 9.560 1.00 95.94 84 PHE A CA 1
ATOM 678 C C . PHE A 1 84 ? -9.847 -6.602 8.110 1.00 95.94 84 PHE A C 1
ATOM 680 O O . PHE A 1 84 ? -8.917 -6.102 7.476 1.00 95.94 84 PHE A O 1
ATOM 687 N N . LYS A 1 85 ? -11.070 -6.761 7.590 1.00 96.69 85 LYS A N 1
ATOM 688 C CA . LYS A 1 85 ? -11.443 -6.198 6.297 1.00 96.69 85 LYS A CA 1
ATOM 689 C C . LYS A 1 85 ? -11.630 -4.693 6.412 1.00 96.69 85 LYS A C 1
ATOM 691 O O . LYS A 1 85 ? -12.230 -4.215 7.370 1.00 96.69 85 LYS A O 1
ATOM 696 N N . VAL A 1 86 ? -11.157 -3.945 5.428 1.00 97.94 86 VAL A N 1
ATOM 697 C CA . VAL A 1 86 ? -11.138 -2.486 5.441 1.00 97.94 86 VAL A CA 1
ATOM 698 C C . VAL A 1 86 ? -11.762 -1.927 4.172 1.00 97.94 86 VAL A C 1
ATOM 700 O O . VAL A 1 86 ? -11.300 -2.202 3.060 1.00 97.94 86 VAL A O 1
ATOM 703 N N . ASP A 1 87 ? -12.755 -1.064 4.374 1.00 98.12 87 ASP A N 1
ATOM 704 C CA . ASP A 1 87 ? -13.284 -0.174 3.349 1.00 98.12 87 ASP A CA 1
ATOM 705 C C . ASP A 1 87 ? -12.924 1.274 3.681 1.00 98.12 87 ASP A C 1
ATOM 707 O O . ASP A 1 87 ? -12.976 1.698 4.834 1.00 98.12 87 ASP A O 1
ATOM 711 N N . ILE A 1 88 ? -12.569 2.042 2.659 1.00 98.19 88 ILE A N 1
ATOM 712 C CA . ILE A 1 88 ? -12.121 3.423 2.770 1.00 98.19 88 ILE A CA 1
ATOM 713 C C . ILE A 1 88 ? -12.936 4.263 1.799 1.00 98.19 88 ILE A C 1
ATOM 715 O O . ILE A 1 88 ? -12.985 3.998 0.592 1.00 98.19 88 ILE A O 1
ATOM 719 N N . PHE A 1 89 ? -13.557 5.293 2.349 1.00 97.56 89 PHE A N 1
ATOM 720 C CA . PHE A 1 89 ? -14.350 6.278 1.639 1.00 97.56 89 PHE A CA 1
ATOM 721 C C . PHE A 1 89 ? -13.743 7.660 1.864 1.00 97.56 89 PHE A C 1
ATOM 723 O O . PHE A 1 89 ? -13.019 7.898 2.833 1.00 97.56 89 PHE A O 1
ATOM 730 N N . LYS A 1 90 ? -14.065 8.599 0.983 1.00 96.06 90 LYS A N 1
ATOM 731 C CA . LYS A 1 90 ? -13.926 10.023 1.284 1.00 96.06 90 LYS A CA 1
ATOM 732 C C . LYS A 1 90 ? -14.958 10.420 2.335 1.00 96.06 90 LYS A C 1
ATOM 734 O O . LYS A 1 90 ? -16.011 9.795 2.458 1.00 96.06 90 LYS A O 1
ATOM 739 N N . SER A 1 91 ? -14.710 11.522 3.032 1.00 92.69 91 SER A N 1
ATOM 740 C CA . SER A 1 91 ? -15.647 12.073 4.022 1.00 92.69 91 SER A CA 1
ATOM 741 C C . SER A 1 91 ? -17.024 12.448 3.443 1.00 92.69 91 SER A C 1
ATOM 743 O O . SER A 1 91 ? -17.996 12.538 4.189 1.00 92.69 91 SER A O 1
ATOM 745 N N . ASN A 1 92 ? -17.146 12.602 2.117 1.00 92.81 92 ASN A N 1
ATOM 746 C CA . ASN A 1 92 ? -18.416 12.798 1.404 1.00 92.81 92 ASN A CA 1
ATOM 747 C C . ASN A 1 92 ? -19.176 11.485 1.083 1.00 92.81 92 ASN A C 1
ATOM 749 O O . ASN A 1 92 ? -20.246 11.547 0.481 1.00 92.81 92 ASN A O 1
ATOM 753 N N . GLY A 1 93 ? -18.636 10.314 1.445 1.00 94.12 93 GLY A N 1
ATOM 754 C CA . GLY A 1 93 ? -19.232 8.992 1.208 1.00 94.12 93 GLY A CA 1
ATOM 755 C C . GLY A 1 93 ? -18.826 8.303 -0.102 1.00 94.12 93 GLY A C 1
ATOM 756 O O . GLY A 1 93 ? -19.249 7.175 -0.350 1.00 94.12 93 GLY A O 1
ATOM 757 N N . GLU A 1 94 ? -18.005 8.937 -0.940 1.00 94.81 94 GLU A N 1
ATOM 758 C CA . GLU A 1 94 ? -17.488 8.340 -2.176 1.00 94.81 94 GLU A CA 1
ATOM 759 C C . GLU A 1 94 ? -16.485 7.214 -1.867 1.00 94.81 94 GLU A C 1
ATOM 761 O O . GLU A 1 94 ? -15.547 7.405 -1.0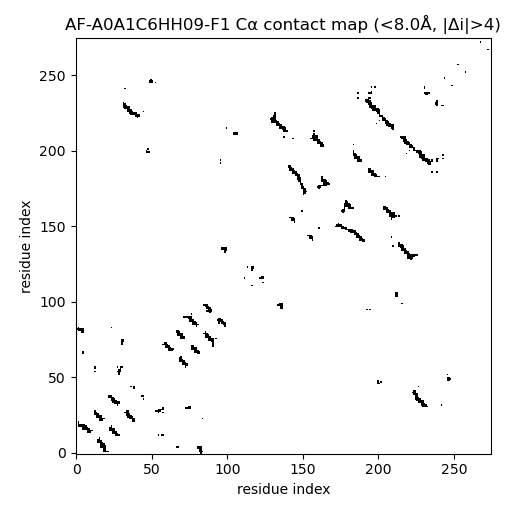94 1.00 94.81 94 GLU A O 1
ATOM 766 N N . ALA A 1 95 ? -16.675 6.029 -2.453 1.00 96.12 95 ALA A N 1
ATOM 767 C CA . ALA A 1 95 ? -15.814 4.874 -2.199 1.00 96.12 95 ALA A CA 1
ATOM 768 C C . ALA A 1 95 ? -14.463 5.006 -2.916 1.00 96.12 95 ALA A C 1
ATOM 770 O O . ALA A 1 95 ? -14.426 5.147 -4.135 1.00 96.12 95 ALA A O 1
ATOM 771 N N . LEU A 1 96 ? -13.365 4.886 -2.164 1.00 97.00 96 LEU A N 1
ATOM 772 C CA . LEU A 1 96 ? -12.001 4.920 -2.702 1.00 97.00 96 LEU A CA 1
ATOM 773 C C . LEU A 1 96 ? -11.411 3.517 -2.866 1.00 97.00 96 LEU A C 1
ATOM 775 O O . LEU A 1 96 ? -10.816 3.198 -3.890 1.00 97.00 96 LEU A O 1
ATOM 779 N N . CYS A 1 97 ? -11.546 2.675 -1.842 1.00 97.38 97 CYS A N 1
ATOM 780 C CA . CYS A 1 97 ? -10.966 1.334 -1.818 1.00 97.38 97 CYS A CA 1
ATOM 781 C C . CYS A 1 97 ? -11.787 0.450 -0.885 1.00 97.38 97 CYS A C 1
ATOM 783 O O . CYS A 1 97 ? -12.045 0.831 0.251 1.00 97.38 97 CYS A O 1
ATOM 785 N N . ARG A 1 98 ? -12.222 -0.721 -1.349 1.00 98.06 98 ARG A N 1
ATOM 786 C CA . ARG A 1 98 ? -13.084 -1.622 -0.570 1.00 98.06 98 ARG A CA 1
ATOM 787 C C . ARG A 1 98 ? -12.557 -3.035 -0.625 1.00 98.06 98 ARG A C 1
ATOM 789 O O . ARG A 1 98 ? -12.119 -3.471 -1.688 1.00 98.06 98 ARG A O 1
ATOM 796 N N . ASP A 1 99 ? -12.640 -3.762 0.478 1.00 97.75 99 ASP A N 1
ATOM 797 C CA . ASP A 1 99 ? -12.323 -5.184 0.475 1.00 97.75 99 ASP A CA 1
ATOM 798 C C . ASP A 1 99 ? -13.391 -5.985 -0.264 1.00 97.75 99 ASP A C 1
ATOM 800 O O . ASP A 1 99 ? -14.604 -5.835 -0.059 1.00 97.75 99 ASP A O 1
ATOM 804 N N . PHE A 1 100 ? -12.920 -6.885 -1.122 1.00 97.19 100 PHE A N 1
ATOM 805 C CA . PHE A 1 100 ? -13.769 -7.830 -1.820 1.00 97.19 100 PHE A CA 1
ATOM 806 C C . PHE A 1 100 ? -14.279 -8.886 -0.833 1.00 97.19 100 PHE A C 1
ATOM 808 O O . PHE A 1 100 ? -13.521 -9.505 -0.086 1.00 97.19 100 PHE A O 1
ATOM 815 N N . ARG A 1 101 ? -15.600 -9.078 -0.811 1.00 94.25 101 ARG A N 1
ATOM 816 C CA . ARG A 1 101 ? -16.282 -9.999 0.114 1.00 94.25 101 ARG A CA 1
ATOM 817 C C . ARG A 1 101 ? -16.798 -11.269 -0.558 1.00 94.25 101 ARG A C 1
ATOM 819 O O . ARG A 1 101 ? -17.312 -12.136 0.139 1.00 94.25 101 ARG A O 1
ATOM 826 N N . GLY A 1 102 ? -16.678 -11.371 -1.880 1.00 89.69 102 GLY A N 1
ATOM 827 C CA . GLY A 1 102 ? -17.027 -12.585 -2.607 1.00 89.69 102 GLY A CA 1
ATOM 828 C C . GLY A 1 102 ? -15.971 -13.679 -2.452 1.00 89.69 102 GLY A C 1
ATOM 829 O O . GLY A 1 102 ? -14.888 -13.470 -1.909 1.00 89.69 102 GLY A O 1
ATOM 830 N N . GLU A 1 103 ? -16.290 -14.857 -2.969 1.00 87.56 103 GLU A N 1
ATOM 831 C CA . GLU A 1 103 ? -15.346 -15.970 -3.053 1.00 87.56 103 GLU A CA 1
ATOM 832 C C . GLU A 1 103 ? -14.309 -15.720 -4.156 1.00 87.56 103 GLU A C 1
ATOM 834 O O . GLU A 1 103 ? -14.653 -15.232 -5.238 1.00 87.56 103 GLU A O 1
ATOM 839 N N . ARG A 1 104 ? -13.053 -16.109 -3.905 1.00 88.00 104 ARG A N 1
ATOM 840 C CA . ARG A 1 104 ? -11.998 -16.143 -4.927 1.00 88.00 104 ARG A CA 1
ATOM 841 C C . ARG A 1 104 ? -12.430 -17.120 -6.023 1.00 88.00 104 ARG A C 1
ATOM 843 O O . ARG A 1 104 ? -12.548 -18.319 -5.776 1.00 88.00 104 ARG A O 1
ATOM 850 N N . LYS A 1 105 ? -12.710 -16.605 -7.221 1.00 87.25 105 LYS A N 1
ATOM 851 C CA . LYS A 1 105 ? -13.241 -17.373 -8.361 1.00 87.25 105 LYS A CA 1
ATOM 852 C C . LYS A 1 105 ? -12.397 -17.116 -9.604 1.00 87.25 105 LYS A C 1
ATOM 854 O O . LYS A 1 105 ? -12.812 -16.345 -10.466 1.00 87.25 105 LYS A O 1
ATOM 859 N N . PRO A 1 106 ? -11.225 -17.747 -9.713 1.00 83.94 106 PRO A N 1
ATOM 860 C CA . PRO A 1 106 ? -10.356 -17.587 -10.869 1.00 83.94 106 PRO A CA 1
ATOM 861 C C . PRO A 1 106 ? -11.061 -17.950 -12.179 1.00 83.94 106 PRO A C 1
ATOM 863 O O . PRO A 1 106 ? -11.881 -18.873 -12.219 1.00 83.94 106 PRO A O 1
ATOM 866 N N . PHE A 1 107 ? -10.748 -17.235 -13.262 1.00 82.44 107 PHE A N 1
ATOM 867 C CA . PHE A 1 107 ? -11.287 -17.541 -14.584 1.00 82.44 107 PHE A CA 1
ATOM 868 C C . PHE A 1 107 ? -10.970 -18.987 -14.984 1.00 82.44 107 PHE A C 1
ATOM 870 O O . PHE A 1 107 ? -9.819 -19.429 -14.957 1.00 82.44 107 PHE A O 1
ATOM 877 N N . ARG A 1 108 ? -11.998 -19.716 -15.434 1.00 71.56 108 ARG A N 1
ATOM 878 C CA . ARG A 1 108 ? -11.820 -21.030 -16.057 1.00 71.56 108 ARG A CA 1
ATOM 879 C C . ARG A 1 108 ? -11.193 -20.833 -17.434 1.00 71.56 108 ARG A C 1
ATOM 881 O O . ARG A 1 108 ? -11.861 -20.373 -18.356 1.00 71.56 108 ARG A O 1
ATOM 888 N N . ARG A 1 109 ? -9.916 -21.177 -17.585 1.00 63.91 109 ARG A N 1
ATOM 889 C CA . ARG A 1 109 ? -9.246 -21.151 -18.892 1.00 63.91 109 ARG A CA 1
ATOM 890 C C . ARG A 1 109 ? -9.686 -22.370 -19.705 1.00 63.91 109 ARG A C 1
ATOM 892 O O . ARG A 1 109 ? -9.201 -23.474 -19.485 1.00 63.91 109 ARG A O 1
ATOM 899 N N . LEU A 1 110 ? -10.638 -22.170 -20.614 1.00 46.44 110 LEU A N 1
ATOM 900 C CA . LEU A 1 110 ? -11.053 -23.173 -21.596 1.00 46.44 110 LEU A CA 1
ATOM 901 C C . LEU A 1 110 ? -9.923 -23.323 -22.626 1.00 46.44 110 LEU A C 1
ATOM 903 O O . LEU A 1 110 ? -9.680 -22.404 -23.401 1.00 46.44 110 LEU A O 1
ATOM 907 N N . GLY A 1 111 ? -9.191 -24.439 -22.590 1.00 49.41 111 GLY A N 1
ATOM 908 C CA . GLY A 1 111 ? -8.101 -24.702 -23.542 1.00 49.41 111 GLY A CA 1
ATOM 909 C C . GLY A 1 111 ? -7.043 -25.706 -23.081 1.00 49.41 111 GLY A C 1
ATOM 910 O O . GLY A 1 111 ? -6.365 -26.284 -23.920 1.00 49.41 111 GLY A O 1
ATOM 911 N N . ALA A 1 112 ? -6.928 -25.973 -21.780 1.00 46.03 112 ALA A N 1
ATOM 912 C CA . ALA A 1 112 ? -6.169 -27.116 -21.283 1.00 46.03 112 ALA A CA 1
ATOM 913 C C . ALA A 1 112 ? -7.164 -28.217 -20.906 1.00 46.03 112 ALA A C 1
ATOM 915 O O . ALA A 1 112 ? -8.024 -28.001 -20.052 1.00 46.03 112 ALA A O 1
ATOM 916 N N . ASN A 1 113 ? -7.067 -29.400 -21.516 1.00 52.44 113 ASN A N 1
ATOM 917 C CA . ASN A 1 113 ? -7.615 -30.598 -20.885 1.00 52.44 113 ASN A CA 1
ATOM 918 C C . ASN A 1 113 ? -6.785 -30.821 -19.616 1.00 52.44 113 ASN A C 1
ATOM 920 O O . ASN A 1 113 ? -5.733 -31.448 -19.656 1.00 52.44 113 ASN A O 1
ATOM 924 N N . PHE A 1 114 ? -7.222 -30.228 -18.504 1.00 55.00 114 PHE A N 1
ATOM 925 C CA . PHE A 1 114 ? -6.526 -30.284 -17.218 1.00 55.00 114 PHE A CA 1
ATOM 926 C C . PHE A 1 114 ? -6.270 -31.734 -16.776 1.00 55.00 114 PHE A C 1
ATOM 928 O O . PHE A 1 114 ? -5.254 -32.004 -16.146 1.00 55.00 114 PHE A O 1
ATOM 935 N N . SER A 1 115 ? -7.144 -32.667 -17.169 1.00 57.44 115 SER A N 1
ATOM 936 C CA . SER A 1 115 ? -6.949 -34.110 -17.007 1.00 57.44 115 SER A CA 1
ATOM 937 C C . SER A 1 115 ? -5.750 -34.640 -17.801 1.00 57.44 115 SER A C 1
ATOM 939 O O . SER A 1 115 ? -4.881 -35.270 -17.214 1.00 57.44 115 SER A O 1
ATOM 941 N N . LEU A 1 116 ? -5.650 -34.318 -19.095 1.00 58.50 116 LEU A N 1
ATOM 942 C CA . LEU A 1 116 ? -4.565 -34.775 -19.974 1.00 58.50 116 LEU A CA 1
ATOM 943 C C . LEU A 1 116 ? -3.202 -34.194 -19.555 1.00 58.50 116 LEU A C 1
ATOM 945 O O . LEU A 1 116 ? -2.214 -34.912 -19.499 1.00 58.50 116 LEU A O 1
ATOM 949 N N . ALA A 1 117 ? -3.156 -32.912 -19.181 1.00 59.69 117 ALA A N 1
ATOM 950 C CA . ALA A 1 117 ? -1.924 -32.277 -18.705 1.00 59.69 117 ALA A CA 1
ATOM 951 C C . ALA A 1 117 ? -1.430 -32.885 -17.375 1.00 59.69 117 ALA A C 1
ATOM 953 O O . ALA A 1 117 ? -0.228 -33.070 -17.190 1.00 59.69 117 ALA A O 1
ATOM 954 N N . ALA A 1 118 ? -2.346 -33.229 -16.461 1.00 58.19 118 ALA A N 1
ATOM 955 C CA . ALA A 1 118 ? -2.008 -33.949 -15.234 1.00 58.19 118 ALA A CA 1
ATOM 956 C C . ALA A 1 118 ? -1.548 -35.395 -15.505 1.00 58.19 118 ALA A C 1
ATOM 958 O O . ALA A 1 118 ? -0.624 -35.864 -14.842 1.00 58.19 118 ALA A O 1
ATOM 959 N N . GLU A 1 119 ? -2.146 -36.082 -16.486 1.00 59.56 119 GLU A N 1
ATOM 960 C CA . GLU A 1 119 ? -1.736 -37.423 -16.936 1.00 59.56 119 GLU A CA 1
ATOM 961 C C . GLU A 1 119 ? -0.345 -37.425 -17.601 1.00 59.56 119 GLU A C 1
ATOM 963 O O . GLU A 1 119 ? 0.416 -38.374 -17.425 1.00 59.56 119 GLU A O 1
ATOM 968 N N . GLU A 1 120 ? 0.035 -36.340 -18.282 1.00 64.12 120 GLU A N 1
ATOM 969 C CA . GLU A 1 120 ? 1.368 -36.128 -18.876 1.00 64.12 120 GLU A CA 1
ATOM 970 C C . GLU A 1 120 ? 2.433 -35.658 -17.861 1.00 64.12 120 GLU A C 1
ATOM 972 O O . GLU A 1 120 ? 3.582 -35.394 -18.219 1.00 64.12 120 GLU A O 1
ATOM 977 N N . GLY A 1 121 ? 2.083 -35.559 -16.573 1.00 48.16 121 GLY A N 1
ATOM 978 C CA . GLY A 1 121 ? 3.011 -35.171 -15.508 1.00 48.16 121 GLY A CA 1
ATOM 979 C C . GLY A 1 121 ? 3.295 -33.668 -15.426 1.00 48.16 121 GLY A C 1
ATOM 980 O O . GLY A 1 121 ? 4.178 -33.253 -14.668 1.00 48.16 121 GLY A O 1
ATOM 981 N N . HIS A 1 122 ? 2.546 -32.825 -16.147 1.00 48.03 122 HIS A N 1
ATOM 982 C CA . HIS A 1 122 ? 2.605 -31.383 -15.944 1.00 48.03 122 HIS A CA 1
ATOM 983 C C . HIS A 1 122 ? 1.956 -31.027 -14.605 1.00 48.03 122 HIS A C 1
ATOM 985 O O . HIS A 1 122 ? 0.798 -31.351 -14.337 1.00 48.03 122 HIS A O 1
ATOM 991 N N . LYS A 1 123 ? 2.694 -30.304 -13.753 1.00 44.56 123 LYS A N 1
ATOM 992 C CA . LYS A 1 123 ? 2.100 -29.674 -12.574 1.00 44.56 123 LYS A CA 1
ATOM 993 C C . LYS A 1 123 ? 1.083 -28.652 -13.064 1.00 44.56 123 LYS A C 1
ATOM 995 O O . LYS A 1 123 ? 1.456 -27.596 -13.567 1.00 44.56 123 LYS A O 1
ATOM 1000 N N . LEU A 1 124 ? -0.198 -28.968 -12.903 1.00 46.91 124 LEU A N 1
ATOM 1001 C CA . LEU A 1 124 ? -1.230 -27.946 -12.886 1.00 46.91 124 LEU A CA 1
ATOM 1002 C C . LEU A 1 124 ? -0.825 -26.980 -11.774 1.00 46.91 124 LEU A C 1
ATOM 1004 O O . LEU A 1 124 ? -0.763 -27.385 -10.611 1.00 46.91 124 LEU A O 1
ATOM 1008 N N . GLU A 1 125 ? -0.471 -25.742 -12.117 1.00 45.03 125 GLU A N 1
ATOM 1009 C CA . GLU A 1 125 ? -0.344 -24.687 -11.117 1.00 45.03 125 GLU A CA 1
ATOM 1010 C C . GLU A 1 125 ? -1.732 -24.512 -10.495 1.00 45.03 125 GLU A C 1
ATOM 1012 O O . GLU A 1 125 ? -2.591 -23.795 -11.008 1.00 45.03 125 GLU A O 1
ATOM 1017 N N . GLY A 1 126 ? -1.989 -25.254 -9.415 1.00 49.06 126 GLY A N 1
ATOM 1018 C CA . GLY A 1 126 ? -3.079 -24.953 -8.507 1.00 49.06 126 GLY A CA 1
ATOM 1019 C C . GLY A 1 126 ? -2.952 -23.497 -8.078 1.00 49.06 126 GLY A C 1
ATOM 1020 O O . GLY A 1 126 ? -1.851 -22.942 -8.051 1.00 49.06 126 GLY A O 1
ATOM 1021 N N . HIS A 1 127 ? -4.082 -22.859 -7.781 1.00 60.47 127 HIS A N 1
ATOM 1022 C CA . HIS A 1 127 ? -4.071 -21.478 -7.320 1.00 60.47 127 HIS A CA 1
ATOM 1023 C C . HIS A 1 127 ? -3.101 -21.339 -6.154 1.00 60.47 127 HIS A C 1
ATOM 1025 O O . HIS A 1 127 ? -3.237 -22.034 -5.149 1.00 60.47 127 HIS A O 1
ATOM 1031 N N . GLU A 1 128 ? -2.110 -20.462 -6.306 1.00 68.88 128 GLU A N 1
ATOM 1032 C CA . GLU A 1 128 ? -1.151 -20.245 -5.239 1.00 68.88 128 GLU A CA 1
ATOM 1033 C C . GLU A 1 128 ? -1.893 -19.739 -4.001 1.00 68.88 128 GLU A C 1
ATOM 1035 O O . GLU A 1 128 ? -2.657 -18.764 -4.056 1.00 68.88 128 GLU A O 1
ATOM 1040 N N . GLU A 1 129 ? -1.688 -20.433 -2.886 1.00 81.75 129 GLU A N 1
ATOM 1041 C CA . GLU A 1 129 ? -2.124 -19.970 -1.581 1.00 81.75 129 GLU A CA 1
ATOM 1042 C C . GLU A 1 129 ? -1.074 -19.014 -1.017 1.00 81.75 129 GLU A C 1
ATOM 1044 O O . GLU A 1 129 ? 0.131 -19.288 -1.027 1.00 81.75 129 GLU A O 1
ATOM 1049 N N . TYR A 1 130 ? -1.547 -17.873 -0.528 1.00 92.06 130 TYR A N 1
ATOM 1050 C CA . TYR A 1 130 ? -0.723 -16.860 0.113 1.00 92.06 130 TYR A CA 1
ATOM 1051 C C . TYR A 1 130 ? -1.087 -16.821 1.593 1.00 92.06 130 TYR A C 1
ATOM 1053 O O . TYR A 1 130 ? -2.267 -16.711 1.932 1.00 92.06 130 TYR A O 1
ATOM 1061 N N . LYS A 1 131 ? -0.086 -16.894 2.481 1.00 94.00 131 LYS A N 1
ATOM 1062 C CA . LYS A 1 131 ? -0.318 -16.754 3.928 1.00 94.00 131 LYS A CA 1
ATOM 1063 C C . LYS A 1 131 ? -0.928 -15.395 4.252 1.00 94.00 131 LYS A C 1
ATOM 1065 O O . LYS A 1 131 ? -1.804 -15.299 5.105 1.00 94.00 131 LYS A O 1
ATOM 1070 N N . ILE A 1 132 ? -0.467 -14.364 3.544 1.00 96.31 132 ILE A N 1
ATOM 1071 C CA . ILE A 1 132 ? -1.033 -13.021 3.586 1.00 96.31 132 ILE A CA 1
ATOM 1072 C C . ILE A 1 132 ? -1.754 -12.775 2.273 1.00 96.31 132 ILE A C 1
ATOM 1074 O O . ILE A 1 132 ? -1.140 -12.859 1.212 1.00 96.31 132 ILE A O 1
ATOM 1078 N N . TYR A 1 133 ? -3.040 -12.452 2.338 1.00 96.06 133 TYR A N 1
ATOM 1079 C CA . TYR A 1 133 ? -3.853 -12.202 1.156 1.00 96.06 133 TYR A CA 1
ATOM 1080 C C . TYR A 1 133 ? -4.881 -11.115 1.439 1.00 96.06 133 TYR A C 1
ATOM 1082 O O . TYR A 1 133 ? -5.686 -11.245 2.361 1.00 96.06 133 TYR A O 1
ATOM 1090 N N . VAL A 1 134 ? -4.868 -10.063 0.623 1.00 97.25 134 VAL A N 1
ATOM 1091 C CA . VAL A 1 134 ? -5.861 -8.991 0.660 1.00 97.25 134 VAL A CA 1
ATOM 1092 C C . VAL A 1 134 ? -6.395 -8.776 -0.745 1.00 97.25 134 VAL A C 1
ATOM 1094 O O . VAL A 1 134 ? -5.655 -8.402 -1.654 1.00 97.25 134 VAL A O 1
ATOM 1097 N N . SER A 1 135 ? -7.697 -8.989 -0.915 1.00 97.44 135 SER A N 1
ATOM 1098 C CA . SER A 1 135 ? -8.409 -8.733 -2.165 1.00 97.44 135 SER A CA 1
ATOM 1099 C C . SER A 1 135 ? -9.299 -7.509 -2.040 1.00 97.44 1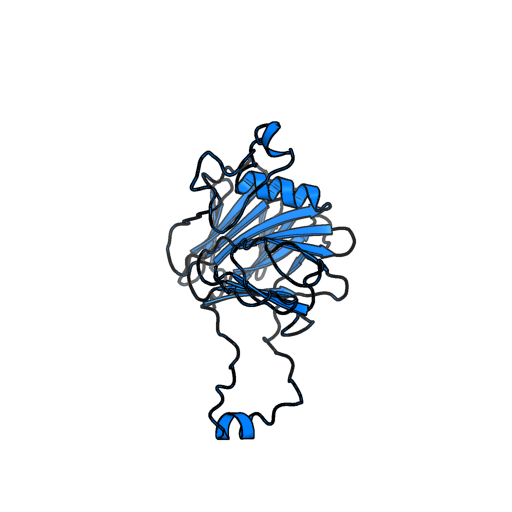35 SER A C 1
ATOM 1101 O O . SER A 1 135 ? -10.134 -7.437 -1.139 1.00 97.44 135 SER A O 1
ATOM 1103 N N . LYS A 1 136 ? -9.182 -6.594 -2.993 1.00 98.19 136 LYS A N 1
ATOM 1104 C CA . LYS A 1 136 ? -9.974 -5.375 -3.105 1.00 98.19 136 LYS A CA 1
ATOM 1105 C C . LYS A 1 136 ? -10.960 -5.485 -4.266 1.00 98.19 136 LYS A C 1
ATOM 1107 O O . LYS A 1 136 ? -10.695 -6.174 -5.250 1.00 98.19 136 LYS A O 1
ATOM 1112 N N . VAL A 1 137 ? -12.107 -4.820 -4.147 1.00 97.88 137 VAL A N 1
ATOM 1113 C CA . VAL A 1 137 ? -13.108 -4.723 -5.219 1.00 97.88 137 VAL A CA 1
ATOM 1114 C C . VAL A 1 137 ? -12.477 -4.041 -6.428 1.00 97.88 137 VAL A C 1
ATOM 1116 O O . VAL A 1 137 ? -11.832 -3.005 -6.286 1.00 97.88 137 VAL A O 1
ATOM 1119 N N . MET A 1 138 ? -12.684 -4.614 -7.611 1.00 97.00 138 MET A N 1
ATOM 1120 C CA . MET A 1 138 ? -12.241 -4.039 -8.874 1.00 97.00 138 MET A CA 1
ATOM 1121 C C . MET A 1 138 ? -13.442 -3.545 -9.673 1.00 97.00 138 MET A C 1
ATOM 1123 O O . MET A 1 138 ? -14.397 -4.286 -9.897 1.00 97.00 138 MET A O 1
ATOM 1127 N N . GLU A 1 139 ? -13.376 -2.294 -10.113 1.00 94.88 139 GLU A N 1
ATOM 1128 C CA . GLU A 1 139 ? -14.397 -1.663 -10.947 1.00 94.88 139 GLU A CA 1
ATOM 1129 C C . GLU A 1 139 ? -13.878 -1.491 -12.390 1.00 94.88 139 GLU A C 1
ATOM 1131 O O . GLU A 1 139 ? -12.669 -1.502 -12.668 1.00 94.88 139 GLU A O 1
ATOM 1136 N N . ASN A 1 140 ? -14.797 -1.401 -13.355 1.00 90.38 140 ASN A N 1
ATOM 1137 C CA . ASN A 1 140 ? -14.460 -1.461 -14.785 1.00 90.38 140 ASN A CA 1
ATOM 1138 C C . ASN A 1 140 ? -13.582 -0.292 -15.256 1.00 90.38 140 ASN A C 1
ATOM 1140 O O . ASN A 1 140 ? -12.757 -0.462 -16.153 1.00 90.38 140 ASN A O 1
ATOM 1144 N N . ASP A 1 141 ? -13.714 0.861 -14.621 1.00 93.62 141 ASP A N 1
ATOM 1145 C CA . ASP A 1 141 ? -13.022 2.124 -14.877 1.00 93.62 141 ASP A CA 1
ATOM 1146 C C . ASP A 1 141 ? -11.769 2.328 -14.006 1.00 93.62 141 ASP A C 1
ATOM 1148 O O . ASP A 1 141 ? -11.181 3.408 -14.004 1.00 93.62 141 ASP A O 1
ATOM 1152 N N . MET A 1 142 ? -11.320 1.289 -13.293 1.00 96.69 142 MET A N 1
ATOM 1153 C CA . MET A 1 142 ? -10.066 1.337 -12.540 1.00 96.69 142 MET A CA 1
ATOM 1154 C C . MET A 1 142 ? -8.847 1.079 -13.429 1.00 96.69 142 MET A C 1
ATOM 1156 O O . MET A 1 142 ? -8.833 0.137 -14.235 1.00 96.69 142 MET A O 1
ATOM 1160 N N . TYR A 1 143 ? -7.802 1.867 -13.192 1.00 97.44 143 TYR A N 1
ATOM 1161 C CA . TYR A 1 143 ? -6.475 1.779 -13.797 1.00 97.44 143 TYR A CA 1
ATOM 1162 C C . TYR A 1 143 ? -5.410 1.545 -12.722 1.00 97.44 143 TYR A C 1
ATOM 1164 O O . TYR A 1 143 ? -5.561 1.979 -11.578 1.00 97.44 143 TYR A O 1
ATOM 1172 N N . PHE A 1 144 ? -4.324 0.867 -13.098 1.00 98.19 144 PHE A N 1
ATOM 1173 C CA . PHE A 1 144 ? -3.283 0.424 -12.167 1.00 98.19 144 PHE A CA 1
ATOM 1174 C C . PHE A 1 144 ? -1.898 0.820 -12.674 1.00 98.19 144 PHE A C 1
ATOM 1176 O O . PHE A 1 144 ? -1.580 0.588 -13.837 1.00 98.19 144 PHE A O 1
ATOM 1183 N N . TYR A 1 145 ? -1.059 1.371 -11.802 1.00 97.88 145 TYR A N 1
ATOM 1184 C CA . TYR A 1 145 ? 0.287 1.854 -12.119 1.00 97.88 145 TYR A CA 1
ATOM 1185 C C . TYR A 1 145 ? 1.268 1.540 -10.982 1.00 97.88 145 TYR A C 1
ATOM 1187 O O . TYR A 1 145 ? 0.865 1.147 -9.889 1.00 97.88 145 TYR A O 1
ATOM 1195 N N . GLY A 1 146 ? 2.564 1.749 -11.213 1.00 96.62 146 GLY A N 1
ATOM 1196 C CA . GLY A 1 146 ? 3.606 1.536 -10.205 1.00 96.62 146 GLY A CA 1
ATOM 1197 C C . GLY A 1 146 ? 4.224 0.139 -10.275 1.00 96.62 146 GLY A C 1
ATOM 1198 O O . GLY A 1 146 ? 4.482 -0.371 -11.364 1.00 96.62 146 GLY A O 1
ATOM 1199 N N . LEU A 1 147 ? 4.482 -0.455 -9.107 1.00 96.50 147 LEU A N 1
ATOM 1200 C CA . LEU A 1 147 ? 5.183 -1.731 -8.892 1.00 96.50 147 LEU A CA 1
ATOM 1201 C C . LEU A 1 147 ? 6.671 -1.736 -9.288 1.00 96.50 147 LEU A C 1
ATOM 1203 O O . LEU A 1 147 ? 7.279 -2.800 -9.444 1.00 96.50 147 LEU A O 1
ATOM 1207 N N . GLY A 1 148 ? 7.261 -0.546 -9.422 1.00 94.12 148 GLY A N 1
ATOM 1208 C CA . GLY A 1 148 ? 8.670 -0.354 -9.750 1.00 94.12 148 GLY A CA 1
ATOM 1209 C C . GLY A 1 148 ? 9.006 -0.727 -11.192 1.00 94.12 148 GLY A C 1
ATOM 1210 O O . GLY A 1 148 ? 8.335 -0.316 -12.135 1.00 94.12 148 GLY A O 1
ATOM 1211 N N . GLU A 1 149 ? 10.087 -1.483 -11.355 1.00 92.31 149 GLU A N 1
ATOM 1212 C CA . GLU A 1 149 ? 10.593 -1.913 -12.656 1.00 92.31 149 GLU A CA 1
ATOM 1213 C C . GLU A 1 149 ? 9.805 -3.129 -13.151 1.00 92.31 149 GLU A C 1
ATOM 1215 O O . GLU A 1 149 ? 10.006 -4.248 -12.682 1.00 92.31 149 GLU A O 1
ATOM 1220 N N . ARG A 1 150 ? 8.880 -2.903 -14.091 1.00 91.00 150 ARG A N 1
ATOM 1221 C CA . ARG A 1 150 ? 8.007 -3.938 -14.662 1.00 91.00 150 ARG A CA 1
ATOM 1222 C C . ARG A 1 150 ? 7.907 -3.798 -16.170 1.00 91.00 150 ARG A C 1
ATOM 1224 O O . ARG A 1 150 ? 7.725 -2.686 -16.663 1.00 91.00 150 ARG A O 1
ATOM 1231 N N . THR A 1 151 ? 7.931 -4.922 -16.882 1.00 89.69 151 THR A N 1
ATOM 1232 C CA . THR A 1 151 ? 7.645 -4.952 -18.321 1.00 89.69 151 THR A CA 1
ATOM 1233 C C . THR A 1 151 ? 6.147 -4.790 -18.611 1.00 89.69 151 THR A C 1
ATOM 1235 O O . THR A 1 151 ? 5.313 -4.703 -17.697 1.00 89.69 151 THR A O 1
ATOM 1238 N N . GLY A 1 152 ? 5.801 -4.723 -19.898 1.00 89.94 152 GLY A N 1
ATOM 1239 C CA . GLY A 1 152 ? 4.428 -4.594 -20.379 1.00 89.94 152 GLY A CA 1
ATOM 1240 C C . GLY A 1 152 ? 3.897 -3.161 -20.324 1.00 89.94 152 GLY A C 1
ATOM 1241 O O . GLY A 1 152 ? 4.641 -2.208 -20.091 1.00 89.94 152 GLY A O 1
ATOM 1242 N N . SER A 1 153 ? 2.587 -3.017 -20.539 1.00 92.94 153 SER A N 1
ATOM 1243 C CA . SER A 1 153 ? 1.913 -1.713 -20.600 1.00 92.94 153 SER A CA 1
ATOM 1244 C C . SER A 1 153 ? 2.090 -0.892 -19.319 1.00 92.94 153 SER A C 1
ATOM 1246 O O . SER A 1 153 ? 2.285 -1.441 -18.234 1.00 92.94 153 SER A O 1
ATOM 1248 N N . LEU A 1 154 ? 1.994 0.437 -19.427 1.00 94.62 154 LEU A N 1
ATOM 1249 C CA . LEU A 1 154 ? 1.983 1.332 -18.268 1.00 94.62 154 LEU A CA 1
ATOM 1250 C C . LEU A 1 154 ? 0.775 1.046 -17.363 1.00 94.62 154 LEU A C 1
ATOM 1252 O O . LEU A 1 154 ? 0.932 0.979 -16.145 1.00 94.62 154 LEU A O 1
ATOM 1256 N N . ASN A 1 155 ? -0.406 0.839 -17.960 1.00 96.44 155 ASN A N 1
ATOM 1257 C CA . ASN A 1 155 ? -1.578 0.370 -17.229 1.00 96.44 155 ASN A CA 1
ATOM 1258 C C . ASN A 1 155 ? -1.437 -1.129 -16.956 1.00 96.44 155 ASN A C 1
ATOM 1260 O O . ASN A 1 155 ? -1.445 -1.943 -17.878 1.00 96.44 155 ASN A O 1
ATOM 1264 N N . LYS A 1 156 ? -1.356 -1.483 -15.679 1.00 96.00 156 LYS A N 1
ATOM 1265 C CA . LYS A 1 156 ? -1.127 -2.846 -15.207 1.00 96.00 156 LYS A CA 1
ATOM 1266 C C . LYS A 1 156 ? -2.404 -3.688 -15.101 1.00 96.00 156 LYS A C 1
ATOM 1268 O O . LYS A 1 156 ? -2.332 -4.831 -14.662 1.00 96.00 156 LYS A O 1
ATOM 1273 N N . LYS A 1 157 ? -3.567 -3.162 -15.503 1.00 96.06 157 LYS A N 1
ATOM 1274 C CA . LYS A 1 157 ? -4.838 -3.906 -15.536 1.00 96.06 157 LYS A CA 1
ATOM 1275 C C . LYS A 1 157 ? -4.704 -5.207 -16.340 1.00 96.06 157 LYS A C 1
ATOM 1277 O O . LYS A 1 157 ? -4.228 -5.186 -17.469 1.00 96.06 157 LYS A O 1
ATOM 1282 N N . GLY A 1 158 ? -5.133 -6.327 -15.761 1.00 93.50 158 GLY A N 1
ATOM 1283 C CA . GLY A 1 158 ? -5.043 -7.659 -16.371 1.00 93.50 158 GLY A CA 1
ATOM 1284 C C . GLY A 1 158 ? -3.664 -8.325 -16.275 1.00 93.50 158 GLY A C 1
ATOM 1285 O O . GLY A 1 158 ? -3.490 -9.429 -16.792 1.00 93.50 158 GLY A O 1
ATOM 1286 N N . TYR A 1 159 ? -2.689 -7.702 -15.605 1.00 94.56 159 TYR A N 1
ATOM 1287 C CA . TYR A 1 159 ? -1.386 -8.307 -15.327 1.00 94.56 159 TYR A CA 1
ATOM 1288 C C . TYR A 1 159 ? -1.319 -8.899 -13.916 1.00 94.56 159 TYR A C 1
ATOM 1290 O O . TYR A 1 159 ? -2.046 -8.501 -13.007 1.00 94.56 159 TYR A O 1
ATOM 1298 N N . HIS A 1 160 ? -0.387 -9.838 -13.752 1.00 95.31 160 HIS A N 1
ATOM 1299 C CA . HIS A 1 160 ? 0.064 -10.352 -12.464 1.00 95.31 160 HIS A CA 1
ATOM 1300 C C . HIS A 1 160 ? 1.579 -10.183 -12.391 1.00 95.31 160 HIS A C 1
ATOM 1302 O O . HIS A 1 160 ? 2.280 -10.617 -13.312 1.00 95.31 160 HIS A O 1
ATOM 1308 N N . TYR A 1 161 ? 2.074 -9.606 -11.301 1.00 95.88 161 TYR A N 1
ATOM 1309 C CA . TYR A 1 161 ? 3.498 -9.422 -11.051 1.00 95.88 161 TYR A CA 1
ATOM 1310 C C . TYR A 1 161 ? 3.921 -10.035 -9.724 1.00 95.88 161 TYR A C 1
ATOM 1312 O O . TYR A 1 161 ? 3.183 -10.022 -8.741 1.00 95.88 161 TYR A O 1
ATOM 1320 N N . ARG A 1 162 ? 5.159 -10.521 -9.713 1.00 95.38 162 ARG A N 1
ATOM 1321 C CA . ARG A 1 162 ? 5.830 -11.123 -8.567 1.00 95.38 162 ARG A CA 1
ATOM 1322 C C . ARG A 1 162 ? 7.003 -10.241 -8.146 1.00 95.38 162 ARG A C 1
ATOM 1324 O O . ARG A 1 162 ? 7.842 -9.852 -8.961 1.00 95.38 162 ARG A O 1
ATOM 1331 N N . ASN A 1 163 ? 7.048 -9.864 -6.878 1.00 96.56 163 ASN A N 1
ATOM 1332 C CA . ASN A 1 163 ? 8.194 -9.229 -6.233 1.00 96.56 163 ASN A CA 1
ATOM 1333 C C . ASN A 1 163 ? 9.132 -10.330 -5.744 1.00 96.56 163 ASN A C 1
ATOM 1335 O O . ASN A 1 163 ? 9.002 -10.837 -4.630 1.00 96.56 163 ASN A O 1
ATOM 1339 N N . TRP A 1 164 ? 10.053 -10.710 -6.620 1.00 95.88 164 TRP A N 1
ATOM 1340 C CA . TRP A 1 164 ? 11.141 -11.626 -6.331 1.00 95.88 164 TRP A CA 1
ATOM 1341 C C . TRP A 1 164 ? 12.313 -11.224 -7.219 1.00 95.88 164 TRP A C 1
ATOM 1343 O O . TRP A 1 164 ? 12.285 -11.474 -8.426 1.00 95.88 164 TRP A O 1
ATOM 1353 N N . ASN A 1 165 ? 13.295 -10.519 -6.647 1.00 95.94 165 ASN A N 1
ATOM 1354 C CA . ASN A 1 165 ? 14.428 -9.996 -7.414 1.00 95.94 165 ASN A CA 1
ATOM 1355 C C . ASN A 1 165 ? 15.129 -11.155 -8.120 1.00 95.94 165 ASN A C 1
ATOM 1357 O O . ASN A 1 165 ? 15.665 -12.051 -7.469 1.00 95.94 165 ASN A O 1
ATOM 1361 N N . THR A 1 166 ? 15.086 -11.139 -9.447 1.00 92.81 166 THR A N 1
ATOM 1362 C CA . THR A 1 166 ? 15.567 -12.239 -10.279 1.00 92.81 166 THR A CA 1
ATOM 1363 C C . THR A 1 166 ? 16.491 -11.688 -11.341 1.00 92.81 166 THR A C 1
ATOM 1365 O O . THR A 1 166 ? 16.134 -10.741 -12.041 1.00 92.81 166 THR A O 1
ATOM 1368 N N . ASP A 1 167 ? 17.667 -12.296 -11.448 1.00 92.56 167 ASP A N 1
ATOM 1369 C CA . ASP A 1 167 ? 18.568 -12.089 -12.570 1.00 92.56 167 ASP A CA 1
ATOM 1370 C C . ASP A 1 167 ? 18.243 -13.121 -13.650 1.00 92.56 167 ASP A C 1
ATOM 1372 O O . ASP A 1 167 ? 18.654 -14.279 -13.568 1.00 92.56 167 ASP A O 1
ATOM 1376 N N . ASP A 1 168 ? 17.415 -12.710 -14.608 1.00 87.06 168 ASP A N 1
ATOM 1377 C CA . ASP A 1 168 ? 17.116 -13.500 -15.795 1.00 87.06 168 ASP A CA 1
ATOM 1378 C C . ASP A 1 168 ? 17.793 -12.843 -17.009 1.00 87.06 168 ASP A C 1
ATOM 1380 O O . ASP A 1 168 ? 17.408 -11.731 -17.389 1.00 87.06 168 ASP A O 1
ATOM 1384 N N . PRO A 1 169 ? 18.809 -13.484 -17.613 1.00 85.31 169 PRO A N 1
ATOM 1385 C CA . PRO A 1 169 ? 19.549 -12.922 -18.738 1.00 85.31 169 PRO A CA 1
ATOM 1386 C C . PRO A 1 169 ? 18.803 -13.042 -20.074 1.00 85.31 169 PRO A C 1
ATOM 1388 O O . PRO A 1 169 ? 19.299 -12.565 -21.098 1.00 85.31 169 PRO A O 1
ATOM 1391 N N . THR A 1 170 ? 17.652 -13.718 -20.112 1.00 86.62 170 THR A N 1
ATOM 1392 C CA . THR A 1 170 ? 16.876 -13.871 -21.345 1.00 86.62 170 THR A CA 1
ATOM 1393 C C . THR A 1 170 ? 16.190 -12.553 -21.744 1.00 86.62 170 THR A C 1
ATOM 1395 O O . THR A 1 170 ? 15.986 -11.681 -20.900 1.00 86.62 170 THR A O 1
ATOM 1398 N N . PRO A 1 171 ? 15.855 -12.335 -23.035 1.00 82.94 171 PRO A N 1
ATOM 1399 C CA . PRO A 1 171 ? 15.241 -11.081 -23.467 1.00 82.94 171 PRO A CA 1
ATOM 1400 C C . PRO A 1 171 ? 13.927 -10.792 -22.729 1.00 82.94 171 PRO A C 1
ATOM 1402 O O . PRO A 1 171 ? 12.971 -11.570 -22.809 1.00 82.94 171 PRO A O 1
ATOM 1405 N N . HIS A 1 172 ? 13.871 -9.650 -22.038 1.00 85.00 172 HIS A N 1
ATOM 1406 C CA . HIS A 1 172 ? 12.720 -9.256 -21.222 1.00 85.00 172 HIS A CA 1
ATOM 1407 C C . HIS A 1 172 ? 11.537 -8.853 -22.102 1.00 85.00 172 HIS A C 1
ATOM 1409 O O . HIS A 1 172 ? 11.478 -7.754 -22.649 1.00 85.00 172 HIS A O 1
ATOM 1415 N N . GLY A 1 173 ? 10.583 -9.769 -22.231 1.00 83.94 173 GLY A N 1
ATOM 1416 C CA . GLY A 1 173 ? 9.319 -9.555 -22.925 1.00 83.94 173 GLY A CA 1
ATOM 1417 C C . GLY A 1 173 ? 8.233 -8.950 -22.031 1.00 83.94 173 GLY A C 1
ATOM 1418 O O . GLY A 1 173 ? 8.348 -8.868 -20.806 1.00 83.94 173 GLY A O 1
ATOM 1419 N N . GLU A 1 174 ? 7.113 -8.576 -22.645 1.00 82.75 174 GLU A N 1
ATOM 1420 C CA . GLU A 1 174 ? 5.979 -7.934 -21.962 1.00 82.75 174 GLU A CA 1
ATOM 1421 C C . GLU A 1 174 ? 5.327 -8.791 -20.868 1.00 82.75 174 GLU A C 1
ATOM 1423 O O . GLU A 1 174 ? 4.664 -8.264 -19.978 1.00 82.75 174 GLU A O 1
ATOM 1428 N N . THR A 1 175 ? 5.499 -10.111 -20.930 1.00 78.31 175 THR A N 1
ATOM 1429 C CA . THR A 1 175 ? 4.851 -11.072 -20.029 1.00 78.31 175 THR A CA 1
ATOM 1430 C C . THR A 1 175 ? 5.694 -11.438 -18.808 1.00 78.31 175 THR A C 1
ATOM 1432 O O . THR A 1 175 ? 5.266 -12.278 -18.016 1.00 78.31 175 THR A O 1
ATOM 1435 N N . TYR A 1 176 ? 6.880 -10.843 -18.642 1.00 84.25 176 TYR A N 1
ATOM 1436 C CA . TYR A 1 176 ? 7.750 -11.125 -17.500 1.00 84.25 176 TYR A CA 1
ATOM 1437 C C . TYR A 1 176 ? 7.089 -10.679 -16.197 1.00 84.25 176 TYR A C 1
ATOM 1439 O O . TYR A 1 176 ? 6.784 -9.506 -15.983 1.00 84.25 176 TYR A O 1
ATOM 1447 N N . ALA A 1 177 ? 6.883 -11.638 -15.296 1.00 84.75 177 ALA A N 1
ATOM 1448 C CA . ALA A 1 177 ? 6.242 -11.380 -14.013 1.00 84.75 177 ALA A CA 1
ATOM 1449 C C . ALA A 1 177 ? 7.189 -10.712 -13.001 1.00 84.75 177 ALA A C 1
ATOM 1451 O O . ALA A 1 177 ? 6.709 -10.080 -12.061 1.00 84.75 177 ALA A O 1
ATOM 1452 N N . GLN A 1 178 ? 8.509 -10.840 -13.172 1.00 89.81 178 GLN A N 1
ATOM 1453 C CA . GLN A 1 178 ? 9.535 -10.365 -12.239 1.00 89.81 178 GLN A CA 1
ATOM 1454 C C . GLN A 1 178 ? 10.809 -9.922 -12.964 1.00 89.81 178 GLN A C 1
ATOM 1456 O O . GLN A 1 178 ? 11.095 -10.412 -14.051 1.00 89.81 178 GLN A O 1
ATOM 1461 N N . LEU A 1 179 ? 11.534 -8.983 -12.353 1.00 91.62 179 LEU A N 1
ATOM 1462 C CA . LEU A 1 179 ? 12.798 -8.411 -12.828 1.00 91.62 179 LEU A CA 1
ATOM 1463 C C . LEU A 1 179 ? 13.730 -8.174 -11.620 1.00 91.62 179 LEU A C 1
ATOM 1465 O O . LEU A 1 179 ? 13.531 -8.742 -10.543 1.00 91.62 179 LEU A O 1
ATOM 1469 N N . TYR A 1 180 ? 14.736 -7.316 -11.780 1.00 94.62 180 TYR A N 1
ATOM 1470 C CA . TYR A 1 180 ? 15.783 -7.058 -10.791 1.00 94.62 180 TYR A CA 1
ATOM 1471 C C . TYR A 1 180 ? 15.314 -6.336 -9.525 1.00 94.62 180 TYR A C 1
ATOM 1473 O O . TYR A 1 180 ? 15.964 -6.455 -8.486 1.00 94.62 180 TYR A O 1
ATOM 1481 N N . LYS A 1 181 ? 14.235 -5.546 -9.600 1.00 95.31 181 LYS A N 1
ATOM 1482 C CA . LYS A 1 181 ? 13.791 -4.672 -8.504 1.00 95.31 181 LYS A CA 1
ATOM 1483 C C . LYS A 1 181 ? 12.367 -4.998 -8.073 1.00 95.31 181 LYS A C 1
ATOM 1485 O O . LYS A 1 181 ? 11.458 -5.085 -8.895 1.00 95.31 181 LYS A O 1
ATOM 1490 N N . SER A 1 182 ? 12.169 -5.065 -6.761 1.00 97.00 182 SER A N 1
ATOM 1491 C CA . SER A 1 182 ? 10.866 -5.257 -6.127 1.00 97.00 182 SER A CA 1
ATOM 1492 C C . SER A 1 182 ? 10.499 -4.016 -5.326 1.00 97.00 182 SER A C 1
ATOM 1494 O O . SER A 1 182 ? 11.083 -3.753 -4.279 1.00 97.00 182 SER A O 1
ATOM 1496 N N . ILE A 1 183 ? 9.539 -3.242 -5.833 1.00 97.38 183 ILE A N 1
ATOM 1497 C CA . ILE A 1 183 ? 8.988 -2.067 -5.148 1.00 97.38 183 ILE A CA 1
ATOM 1498 C C . ILE A 1 183 ? 7.476 -2.296 -5.022 1.00 97.38 183 ILE A C 1
ATOM 1500 O O . ILE A 1 183 ? 6.753 -2.059 -5.992 1.00 97.38 183 ILE A O 1
ATOM 1504 N N . PRO A 1 184 ? 6.977 -2.788 -3.871 1.00 97.56 184 PRO A N 1
ATOM 1505 C CA . PRO A 1 184 ? 5.575 -3.168 -3.666 1.00 97.56 184 PRO A CA 1
ATOM 1506 C C . PRO A 1 184 ? 4.650 -1.951 -3.463 1.00 97.56 184 PRO A C 1
ATOM 1508 O O . PRO A 1 184 ? 3.874 -1.886 -2.512 1.00 97.56 184 PRO A O 1
ATOM 1511 N N . PHE A 1 185 ? 4.739 -0.965 -4.356 1.00 98.56 185 PHE A N 1
ATOM 1512 C CA . PHE A 1 185 ? 3.935 0.254 -4.341 1.00 98.56 185 PHE A CA 1
ATOM 1513 C C . PHE A 1 185 ? 3.040 0.315 -5.579 1.00 98.56 185 PHE A C 1
ATOM 1515 O O . PHE A 1 185 ? 3.507 0.547 -6.695 1.00 98.56 185 PHE A O 1
ATOM 1522 N N . LEU A 1 186 ? 1.750 0.082 -5.371 1.00 98.56 186 LEU A N 1
ATOM 1523 C CA . LEU A 1 186 ? 0.706 0.122 -6.385 1.00 98.56 186 LEU A CA 1
ATOM 1524 C C . LEU A 1 186 ? -0.013 1.470 -6.322 1.00 98.56 186 LEU A C 1
ATOM 1526 O O . LEU A 1 186 ? -0.402 1.917 -5.247 1.00 98.56 186 LEU A O 1
ATOM 1530 N N . ILE A 1 187 ? -0.256 2.084 -7.473 1.00 98.69 187 ILE A N 1
ATOM 1531 C CA . ILE A 1 187 ? -1.139 3.242 -7.603 1.00 98.69 187 ILE A CA 1
ATOM 1532 C C . ILE A 1 187 ? -2.391 2.782 -8.338 1.00 98.69 187 ILE A C 1
ATOM 1534 O O . ILE A 1 187 ? -2.318 2.227 -9.432 1.00 98.69 187 ILE A O 1
ATOM 1538 N N . THR A 1 188 ? -3.540 3.022 -7.730 1.00 98.19 188 THR A N 1
ATOM 1539 C CA . THR A 1 188 ? -4.861 2.817 -8.321 1.00 98.19 188 THR A CA 1
ATOM 1540 C C . THR A 1 188 ? -5.446 4.167 -8.690 1.00 98.19 188 THR A C 1
ATOM 1542 O O . THR A 1 188 ? -5.271 5.139 -7.955 1.00 98.19 188 THR A O 1
ATOM 1545 N N . MET A 1 189 ? -6.125 4.237 -9.825 1.00 96.94 189 MET A N 1
ATOM 1546 C CA . MET A 1 189 ? -6.809 5.442 -10.269 1.00 96.94 189 MET A CA 1
ATOM 1547 C C . MET A 1 189 ? -8.190 5.065 -10.777 1.00 96.94 189 MET A C 1
ATOM 1549 O O . MET A 1 189 ? -8.316 4.161 -11.604 1.00 96.94 189 MET A O 1
ATOM 1553 N N . LYS A 1 190 ? -9.206 5.765 -10.290 1.00 95.19 190 LYS A N 1
ATOM 1554 C CA . LYS A 1 190 ? -10.580 5.669 -10.772 1.00 95.19 190 LYS A CA 1
ATOM 1555 C C . LYS A 1 190 ? -11.098 7.085 -10.972 1.00 95.19 190 LYS A C 1
ATOM 1557 O O . LYS A 1 190 ? -10.917 7.925 -10.095 1.00 95.19 190 LYS A O 1
ATOM 1562 N N . ASP A 1 191 ? -11.677 7.358 -12.136 1.00 89.31 191 ASP A N 1
ATOM 1563 C CA . ASP A 1 191 ? -12.082 8.703 -12.551 1.00 89.31 191 ASP A CA 1
ATOM 1564 C C . ASP A 1 191 ? -10.939 9.731 -12.423 1.00 89.31 191 ASP A C 1
ATOM 1566 O O . ASP A 1 191 ? -10.045 9.792 -13.269 1.00 89.31 191 ASP A O 1
ATOM 1570 N N . LYS A 1 192 ? -10.959 10.540 -11.358 1.00 88.69 192 LYS A N 1
ATOM 1571 C CA . LYS A 1 192 ? -9.947 11.554 -11.015 1.00 88.69 192 LYS A CA 1
ATOM 1572 C C . LYS A 1 192 ? -9.451 11.415 -9.576 1.00 88.69 192 LYS A C 1
ATOM 1574 O O . LYS A 1 192 ? -8.960 12.378 -8.998 1.00 88.69 192 LYS A O 1
ATOM 1579 N N . GLU A 1 193 ? -9.618 10.234 -8.996 1.00 95.12 193 GLU A N 1
ATOM 1580 C CA . GLU A 1 193 ? -9.202 9.917 -7.640 1.00 95.12 193 GLU A CA 1
ATOM 1581 C C . GLU A 1 193 ? -8.078 8.883 -7.710 1.00 95.12 193 GLU A C 1
ATOM 1583 O O . GLU A 1 193 ? -8.280 7.732 -8.112 1.00 95.12 193 GLU A O 1
ATOM 1588 N N . ALA A 1 194 ? -6.868 9.307 -7.345 1.00 97.81 194 ALA A N 1
ATOM 1589 C CA . ALA A 1 194 ? -5.731 8.412 -7.205 1.00 97.81 194 ALA A CA 1
ATOM 1590 C C . ALA A 1 194 ? -5.531 7.990 -5.740 1.00 97.81 194 ALA A C 1
ATOM 1592 O O . ALA A 1 194 ? -5.666 8.765 -4.789 1.00 97.81 194 ALA A O 1
ATOM 1593 N N . CYS A 1 195 ? -5.202 6.716 -5.564 1.00 98.44 195 CYS A N 1
ATOM 1594 C CA . CYS A 1 195 ? -4.869 6.121 -4.278 1.00 98.44 195 CYS A CA 1
ATOM 1595 C C . CYS A 1 195 ? -3.619 5.253 -4.423 1.00 98.44 195 CYS A C 1
ATOM 1597 O O . CYS A 1 195 ? -3.419 4.608 -5.451 1.00 98.44 195 CYS A O 1
ATOM 1599 N N . GLY A 1 196 ? -2.791 5.209 -3.389 1.00 98.56 196 GLY A N 1
ATOM 1600 C CA . GLY A 1 196 ? -1.624 4.344 -3.292 1.00 98.56 196 GLY A CA 1
ATOM 1601 C C . GLY A 1 196 ? -1.852 3.211 -2.302 1.00 98.56 196 GLY A C 1
ATOM 1602 O O . GLY A 1 196 ? -2.468 3.406 -1.256 1.00 98.56 196 GLY A O 1
ATOM 1603 N N . ILE A 1 197 ? -1.316 2.040 -2.625 1.00 98.69 197 ILE A N 1
ATOM 1604 C CA . ILE A 1 197 ? -1.147 0.912 -1.717 1.00 98.69 197 ILE A CA 1
ATOM 1605 C C . ILE A 1 197 ? 0.341 0.592 -1.692 1.00 98.69 197 ILE A C 1
ATOM 1607 O O . ILE A 1 197 ? 0.893 0.116 -2.683 1.00 98.69 197 ILE A O 1
ATOM 1611 N N . PHE A 1 198 ? 0.994 0.857 -0.567 1.00 98.69 198 PHE A N 1
ATOM 1612 C CA . PHE A 1 198 ? 2.356 0.392 -0.326 1.00 98.69 198 PHE A CA 1
ATOM 1613 C C . PHE A 1 198 ? 2.303 -0.808 0.618 1.00 98.69 198 PHE A C 1
ATOM 1615 O O . PHE A 1 198 ? 1.923 -0.663 1.776 1.00 98.69 198 PHE A O 1
ATOM 1622 N N . PHE A 1 199 ? 2.634 -1.993 0.109 1.00 98.56 199 PHE A N 1
ATOM 1623 C CA . PHE A 1 199 ? 2.636 -3.234 0.881 1.00 98.56 199 PHE A CA 1
ATOM 1624 C C . PHE A 1 199 ? 4.037 -3.473 1.453 1.00 98.56 199 PHE A C 1
ATOM 1626 O O . PHE A 1 199 ? 4.940 -3.924 0.751 1.00 98.56 199 PHE A O 1
ATOM 1633 N N . ASP A 1 200 ? 4.220 -3.149 2.731 1.00 97.81 200 ASP A N 1
ATOM 1634 C CA . ASP A 1 200 ? 5.494 -3.175 3.455 1.00 97.81 200 ASP A CA 1
ATOM 1635 C C . ASP A 1 2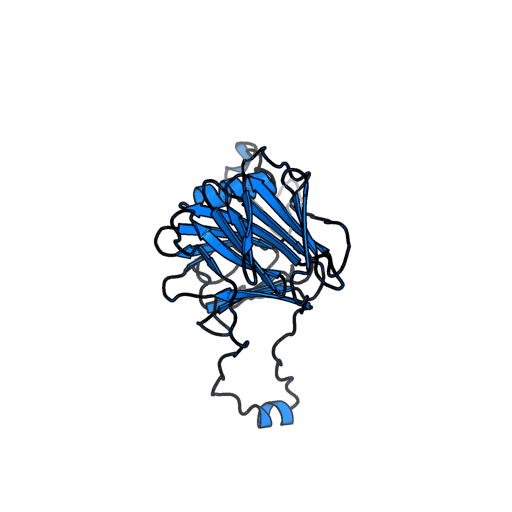00 ? 5.842 -4.599 3.922 1.00 97.81 200 ASP A C 1
ATOM 1637 O O . ASP A 1 200 ? 6.008 -4.901 5.104 1.00 97.81 200 ASP A O 1
ATOM 1641 N N . ASN A 1 201 ? 5.916 -5.515 2.957 1.00 96.75 201 ASN A N 1
ATOM 1642 C CA . ASN A 1 201 ? 6.278 -6.907 3.165 1.00 96.75 201 ASN A CA 1
ATOM 1643 C C . ASN A 1 201 ? 7.431 -7.279 2.220 1.00 96.75 201 ASN A C 1
ATOM 1645 O O . ASN A 1 201 ? 7.324 -7.170 0.999 1.00 96.75 201 ASN A O 1
ATOM 1649 N N . HIS A 1 202 ? 8.549 -7.711 2.807 1.00 93.88 202 HIS A N 1
ATOM 1650 C CA . HIS A 1 202 ? 9.787 -8.025 2.088 1.00 93.88 202 HIS A CA 1
ATOM 1651 C 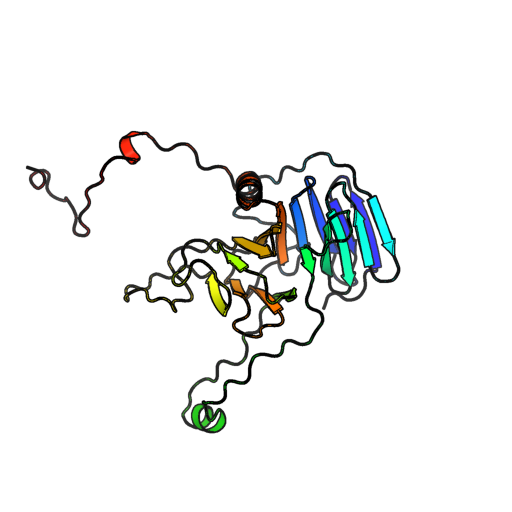C . HIS A 1 202 ? 9.922 -9.509 1.695 1.00 93.88 202 HIS A C 1
ATOM 1653 O O . HIS A 1 202 ? 10.988 -9.929 1.243 1.00 93.88 202 HIS A O 1
ATOM 1659 N N . PHE A 1 203 ? 8.907 -10.336 1.949 1.00 96.06 203 PHE A N 1
ATOM 1660 C CA . PHE A 1 203 ? 8.849 -11.692 1.412 1.00 96.06 203 PHE A CA 1
ATOM 1661 C C . PHE A 1 203 ? 8.415 -11.644 -0.054 1.00 96.06 203 PHE A C 1
ATOM 1663 O O . PHE A 1 203 ? 8.051 -10.597 -0.593 1.00 96.06 203 PHE A O 1
ATOM 1670 N N . GLU A 1 204 ? 8.442 -12.804 -0.702 1.00 96.81 204 GLU A N 1
ATOM 1671 C CA . GLU A 1 204 ? 7.888 -12.963 -2.037 1.00 96.81 204 GLU A CA 1
ATOM 1672 C C . GLU A 1 204 ? 6.413 -12.542 -2.053 1.00 96.81 204 GLU A C 1
ATOM 1674 O O . GLU A 1 204 ? 5.551 -13.214 -1.472 1.00 96.81 204 GLU A O 1
ATOM 1679 N N . SER A 1 205 ? 6.146 -11.407 -2.700 1.00 96.94 205 SER A N 1
ATOM 1680 C CA . SER A 1 205 ? 4.814 -10.819 -2.799 1.00 96.94 205 SER A CA 1
ATOM 1681 C C . SER A 1 205 ? 4.294 -10.820 -4.227 1.00 96.94 205 SER A C 1
ATOM 1683 O O . SER A 1 205 ? 5.046 -10.788 -5.199 1.00 96.94 205 SER A O 1
ATOM 1685 N N . HIS A 1 206 ? 2.978 -10.884 -4.344 1.00 97.50 206 HIS A N 1
ATOM 1686 C CA . HIS A 1 206 ? 2.250 -11.051 -5.587 1.00 97.50 206 HIS A CA 1
ATOM 1687 C C . HIS A 1 206 ? 1.187 -9.975 -5.689 1.00 97.50 206 HIS A C 1
ATOM 1689 O O . HIS A 1 206 ? 0.514 -9.679 -4.704 1.00 97.50 206 HIS A O 1
ATOM 1695 N N . PHE A 1 207 ? 1.045 -9.411 -6.881 1.00 97.81 207 PHE A N 1
ATOM 1696 C CA . PHE A 1 207 ? 0.058 -8.394 -7.209 1.00 97.81 207 PHE A CA 1
ATOM 1697 C C . PHE A 1 207 ? -0.682 -8.841 -8.463 1.00 97.81 207 PHE A C 1
ATOM 1699 O O . PHE A 1 207 ? -0.056 -9.017 -9.508 1.00 97.81 207 PHE A O 1
ATOM 1706 N N . ASP A 1 208 ? -1.994 -9.018 -8.364 1.00 96.81 208 ASP A N 1
ATOM 1707 C CA . ASP A 1 208 ? -2.866 -9.355 -9.488 1.00 96.81 208 ASP A CA 1
ATOM 1708 C C . ASP A 1 208 ? -3.885 -8.237 -9.682 1.00 96.81 208 ASP A C 1
ATOM 1710 O O . ASP A 1 208 ? -4.673 -7.949 -8.783 1.00 96.81 208 ASP A O 1
ATOM 1714 N N . MET A 1 209 ? -3.867 -7.601 -10.852 1.00 96.81 209 MET A N 1
ATOM 1715 C CA . MET A 1 209 ? -4.723 -6.459 -11.181 1.00 96.81 209 MET A CA 1
ATOM 1716 C C . MET A 1 209 ? -5.876 -6.893 -12.090 1.00 96.81 209 MET A C 1
ATOM 1718 O O . MET A 1 209 ? -6.148 -6.264 -13.117 1.00 96.81 209 MET A O 1
ATOM 1722 N N . GLY A 1 210 ? -6.519 -8.006 -11.737 1.00 95.00 210 GLY A N 1
ATOM 1723 C CA . GLY A 1 210 ? -7.677 -8.558 -12.437 1.00 95.00 210 GLY A CA 1
ATOM 1724 C C . GLY A 1 210 ? -7.339 -9.567 -13.535 1.00 95.00 210 GLY A C 1
ATOM 1725 O O . GLY A 1 210 ? -8.164 -9.812 -14.416 1.00 95.00 210 GLY A O 1
ATOM 1726 N N . LYS A 1 211 ? -6.129 -10.141 -13.515 1.00 93.19 211 LYS A N 1
ATOM 1727 C CA . LYS A 1 211 ? -5.749 -11.258 -14.395 1.00 93.19 211 LYS A CA 1
ATOM 1728 C C . LYS A 1 211 ? -6.459 -12.539 -13.966 1.00 93.19 211 LYS A C 1
ATOM 1730 O O . LYS A 1 211 ? -6.847 -13.343 -14.814 1.00 93.19 211 LYS A O 1
ATOM 1735 N N . GLU A 1 212 ? -6.611 -12.734 -12.658 1.00 91.88 212 GLU A N 1
ATOM 1736 C CA . GLU A 1 212 ? -7.304 -13.889 -12.097 1.00 91.88 212 GLU A CA 1
ATOM 1737 C C . GLU A 1 212 ? -8.828 -13.796 -12.268 1.00 91.88 212 GLU A C 1
ATOM 1739 O O . GLU A 1 212 ? -9.459 -14.779 -12.661 1.00 91.88 212 GLU A O 1
ATOM 1744 N N . ASN A 1 213 ? -9.419 -12.634 -11.979 1.00 93.19 213 ASN A N 1
ATOM 1745 C CA . ASN A 1 213 ? -10.849 -12.350 -12.110 1.00 93.19 213 ASN A CA 1
ATOM 1746 C C . ASN A 1 213 ? -11.067 -10.830 -12.224 1.00 93.19 213 ASN A C 1
ATOM 1748 O O . ASN A 1 213 ? -10.423 -10.071 -11.516 1.00 93.19 213 ASN A O 1
ATOM 1752 N N . SER A 1 214 ? -12.006 -10.364 -13.047 1.00 94.19 214 SER A N 1
ATOM 1753 C CA . SER A 1 214 ? -12.250 -8.925 -13.250 1.00 94.19 214 SER A CA 1
ATOM 1754 C C . SER A 1 214 ? -13.022 -8.220 -12.123 1.00 94.19 214 SER A C 1
ATOM 1756 O O . SER A 1 214 ? -13.192 -7.007 -12.185 1.00 94.19 214 SER A O 1
ATOM 1758 N N . ASN A 1 215 ? -13.519 -8.949 -11.119 1.00 95.62 215 ASN A N 1
ATOM 1759 C CA . ASN A 1 215 ? -14.295 -8.401 -9.998 1.00 95.62 215 ASN A CA 1
ATOM 1760 C C . ASN A 1 215 ? -13.421 -7.991 -8.803 1.00 95.62 215 ASN A C 1
ATOM 1762 O O . ASN A 1 215 ? -13.901 -7.308 -7.894 1.00 95.62 215 ASN A O 1
ATOM 1766 N N . TYR A 1 216 ? -12.160 -8.430 -8.769 1.00 96.94 216 TYR A N 1
ATOM 1767 C CA . TYR A 1 216 ? -11.223 -8.096 -7.705 1.00 96.94 216 TYR A CA 1
ATOM 1768 C C . TYR A 1 216 ? -9.792 -7.989 -8.215 1.00 96.94 216 TYR A C 1
ATOM 1770 O O . TYR A 1 216 ? -9.397 -8.632 -9.181 1.00 96.94 216 TYR A O 1
ATOM 1778 N N . TYR A 1 217 ? -9.003 -7.199 -7.504 1.00 97.88 217 TYR A N 1
ATOM 1779 C CA . TYR A 1 217 ? -7.551 -7.227 -7.582 1.00 97.88 217 TYR A CA 1
ATOM 1780 C C . TYR A 1 217 ? -7.010 -7.602 -6.206 1.00 97.88 217 TYR A C 1
ATOM 1782 O O . TYR A 1 217 ? -7.697 -7.417 -5.198 1.00 97.88 217 TYR A O 1
ATOM 1790 N N . TYR A 1 218 ? -5.806 -8.151 -6.128 1.00 97.88 218 TYR A N 1
ATOM 1791 C CA . TYR A 1 218 ? -5.235 -8.538 -4.844 1.00 97.88 218 TYR A CA 1
ATOM 1792 C C . TYR A 1 218 ? -3.751 -8.234 -4.747 1.00 97.88 218 TYR A C 1
ATOM 1794 O O . TYR A 1 218 ? -3.035 -8.142 -5.745 1.00 97.88 218 TYR A O 1
ATOM 1802 N N . PHE A 1 219 ? -3.299 -8.126 -3.505 1.00 98.06 219 PHE A N 1
ATOM 1803 C CA . PHE A 1 219 ? -1.899 -8.240 -3.148 1.00 98.06 219 PHE A CA 1
ATOM 1804 C C . PHE A 1 219 ? -1.755 -9.259 -2.019 1.00 98.06 219 PHE A C 1
ATOM 1806 O O . PHE A 1 219 ? -2.607 -9.372 -1.135 1.00 98.06 219 PHE A O 1
ATOM 1813 N N . GLY A 1 220 ? -0.688 -10.043 -2.070 1.00 97.31 220 GLY A N 1
ATOM 1814 C CA . GLY A 1 220 ? -0.438 -11.093 -1.096 1.00 97.31 220 GLY A CA 1
ATOM 1815 C C . GLY A 1 220 ? 1.034 -11.436 -0.992 1.00 97.31 220 GLY A C 1
ATOM 1816 O O . GLY A 1 220 ? 1.843 -10.975 -1.793 1.00 97.31 220 GLY A O 1
ATOM 1817 N N . ALA A 1 221 ? 1.387 -12.232 0.007 1.00 97.38 221 ALA A N 1
ATOM 1818 C CA . ALA A 1 221 ? 2.746 -12.707 0.211 1.00 97.38 221 ALA A CA 1
ATOM 1819 C C . ALA A 1 221 ? 2.763 -14.165 0.665 1.00 97.38 221 ALA A C 1
ATOM 1821 O O . ALA A 1 221 ? 1.853 -14.642 1.354 1.00 97.38 221 ALA A O 1
ATOM 1822 N N . LYS A 1 222 ? 3.840 -14.868 0.302 1.00 96.62 222 LYS A N 1
ATOM 1823 C CA . LYS A 1 222 ? 4.086 -16.247 0.744 1.00 96.62 222 LYS A CA 1
ATOM 1824 C C . LYS A 1 222 ? 4.252 -16.349 2.264 1.00 96.62 222 LYS A C 1
ATOM 1826 O O . LYS A 1 222 ? 3.941 -17.393 2.828 1.00 96.62 222 LYS A O 1
ATOM 1831 N N . ASP A 1 223 ? 4.718 -15.287 2.924 1.00 95.94 223 ASP A N 1
ATOM 1832 C CA . ASP A 1 223 ? 4.882 -15.220 4.380 1.00 95.94 223 ASP A CA 1
ATOM 1833 C C . ASP A 1 223 ? 4.964 -13.766 4.888 1.00 95.94 223 ASP A C 1
ATOM 1835 O O . ASP A 1 223 ? 4.833 -12.811 4.118 1.00 95.94 223 ASP A O 1
ATOM 1839 N N . GLY A 1 224 ? 5.196 -13.597 6.189 1.00 95.69 224 GLY A N 1
ATOM 1840 C CA . GLY A 1 224 ? 5.402 -12.305 6.840 1.00 95.69 224 GLY A CA 1
ATOM 1841 C C . GLY A 1 224 ? 4.143 -11.747 7.500 1.00 95.69 224 GLY A C 1
ATOM 1842 O O . GLY A 1 224 ? 3.151 -12.445 7.686 1.00 95.69 224 GLY A O 1
ATOM 1843 N N . ASN A 1 225 ? 4.203 -10.478 7.901 1.00 97.06 225 ASN A N 1
ATOM 1844 C CA . ASN A 1 225 ? 3.050 -9.770 8.457 1.00 97.06 225 ASN A CA 1
ATOM 1845 C C . ASN A 1 225 ? 2.189 -9.182 7.334 1.00 97.06 225 ASN A C 1
ATOM 1847 O O . ASN A 1 225 ? 2.674 -8.916 6.230 1.00 97.06 225 ASN A O 1
ATOM 1851 N N . LEU A 1 226 ? 0.920 -8.919 7.642 1.00 97.69 226 LEU A N 1
ATOM 1852 C CA . LEU A 1 226 ? 0.152 -7.960 6.862 1.00 97.69 226 LEU A CA 1
ATOM 1853 C C . LEU A 1 226 ? 0.554 -6.570 7.350 1.00 97.69 226 LEU A C 1
ATOM 1855 O O . LEU A 1 226 ? 0.233 -6.211 8.475 1.00 97.69 226 LEU A O 1
ATOM 1859 N N . ASP A 1 227 ? 1.277 -5.824 6.527 1.00 97.94 227 ASP A N 1
ATOM 1860 C CA . ASP A 1 227 ? 1.655 -4.437 6.792 1.00 97.94 227 ASP A CA 1
ATOM 1861 C C . ASP A 1 227 ? 1.482 -3.663 5.490 1.00 97.94 227 ASP A C 1
ATOM 1863 O O . ASP A 1 227 ? 2.198 -3.909 4.519 1.00 97.94 227 ASP A O 1
ATOM 1867 N N . TYR A 1 228 ? 0.476 -2.798 5.414 1.00 98.56 228 TYR A N 1
ATOM 1868 C CA . TYR A 1 228 ? 0.284 -1.971 4.232 1.00 98.56 228 TYR A CA 1
ATOM 1869 C C . TYR A 1 228 ? -0.202 -0.573 4.575 1.00 98.56 228 TYR A C 1
ATOM 1871 O O . TYR A 1 228 ? -0.901 -0.334 5.558 1.00 98.56 228 TYR A O 1
ATOM 1879 N N . TYR A 1 229 ? 0.154 0.358 3.704 1.00 98.69 229 TYR A N 1
ATOM 1880 C CA . TYR A 1 229 ? -0.251 1.746 3.755 1.00 98.69 229 TYR A CA 1
ATOM 1881 C C . TYR A 1 229 ? -1.264 2.016 2.661 1.00 98.69 229 TYR A C 1
ATOM 1883 O O . TYR A 1 229 ? -1.012 1.718 1.494 1.00 98.69 229 TYR A O 1
ATOM 1891 N N . PHE A 1 230 ? -2.380 2.623 3.037 1.00 98.75 230 PHE A N 1
ATOM 1892 C CA . PHE A 1 230 ? -3.257 3.304 2.104 1.00 98.75 230 PHE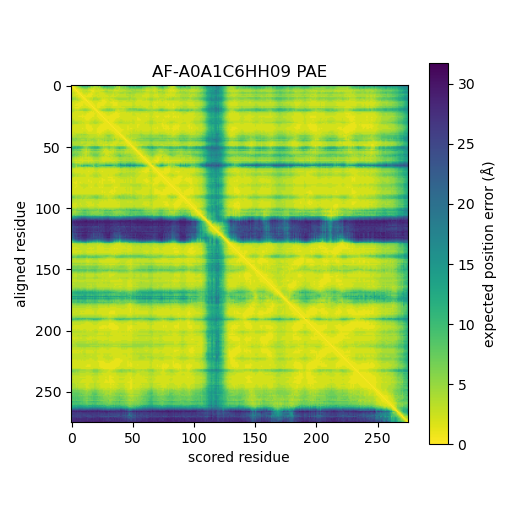 A CA 1
ATOM 1893 C C . PHE A 1 230 ? -2.883 4.784 2.052 1.00 98.75 230 PHE A C 1
ATOM 1895 O O . PHE A 1 230 ? -2.687 5.411 3.092 1.00 98.75 230 PHE A O 1
ATOM 1902 N N . ILE A 1 231 ? -2.780 5.331 0.845 1.00 98.62 231 ILE A N 1
ATOM 1903 C CA . ILE A 1 231 ? -2.346 6.705 0.596 1.00 98.62 231 ILE A CA 1
ATOM 1904 C C . ILE A 1 231 ? -3.380 7.391 -0.289 1.00 98.62 231 ILE A C 1
ATOM 1906 O O . ILE A 1 231 ? -3.511 7.046 -1.461 1.00 98.62 231 ILE A O 1
ATOM 1910 N N . TYR A 1 232 ? -4.082 8.390 0.232 1.00 98.19 232 TYR A N 1
ATOM 1911 C CA . TYR A 1 232 ? -5.052 9.158 -0.539 1.00 98.19 232 TYR A CA 1
ATOM 1912 C C . TYR A 1 232 ? -4.460 10.445 -1.127 1.00 98.19 232 TYR A C 1
ATOM 1914 O O . TYR A 1 232 ? -4.098 11.386 -0.412 1.00 98.19 232 TYR A O 1
ATOM 1922 N N . GLY A 1 233 ? -4.450 10.545 -2.453 1.00 96.00 233 GLY A N 1
ATOM 1923 C CA . GLY A 1 233 ? -4.030 11.747 -3.158 1.00 96.00 233 GLY A CA 1
ATOM 1924 C C . GLY A 1 233 ? -4.786 11.851 -4.473 1.00 96.00 233 GLY A C 1
ATOM 1925 O O . GLY A 1 233 ? -4.405 11.143 -5.391 1.00 96.00 233 GLY A O 1
ATOM 1926 N N . PRO A 1 234 ? -5.790 12.738 -4.620 1.00 94.19 234 PRO A N 1
ATOM 1927 C CA . PRO A 1 234 ? -6.621 12.789 -5.833 1.00 94.19 234 PRO A CA 1
ATOM 1928 C C . PRO A 1 234 ? -5.788 12.933 -7.120 1.00 94.19 234 PRO A C 1
ATOM 1930 O O . PRO A 1 234 ? -6.171 12.464 -8.182 1.00 94.19 234 PRO A O 1
ATOM 1933 N N . GLU A 1 235 ? -4.587 13.502 -7.007 1.00 97.06 235 GLU A N 1
ATOM 1934 C CA . GLU A 1 235 ? -3.571 13.494 -8.053 1.00 97.06 235 GLU A CA 1
ATOM 1935 C C . GLU A 1 235 ? -2.463 12.479 -7.741 1.00 97.06 235 GLU A C 1
ATOM 1937 O O . GLU A 1 235 ? -1.952 12.428 -6.619 1.00 97.06 235 GLU A O 1
ATOM 1942 N N . VAL A 1 236 ? -1.992 11.759 -8.764 1.00 97.12 236 VAL A N 1
ATOM 1943 C CA . VAL A 1 236 ? -0.859 10.816 -8.660 1.00 97.12 236 VAL A CA 1
ATOM 1944 C C . VAL A 1 236 ? 0.382 11.471 -8.035 1.00 97.12 236 VAL A C 1
ATOM 1946 O O . VAL A 1 236 ? 1.074 10.843 -7.237 1.00 97.12 236 VAL A O 1
ATOM 1949 N N . SER A 1 237 ? 0.635 12.750 -8.328 1.00 97.19 237 SER A N 1
ATOM 1950 C CA . SER A 1 237 ? 1.723 13.543 -7.734 1.00 97.19 237 SER A CA 1
ATOM 1951 C C . SER A 1 237 ? 1.652 13.595 -6.203 1.00 97.19 237 SER A C 1
ATOM 1953 O O . SER A 1 237 ? 2.677 13.471 -5.535 1.00 97.19 237 SER A O 1
ATOM 1955 N N . LYS A 1 238 ? 0.445 13.719 -5.635 1.00 97.62 238 LYS A N 1
ATOM 1956 C CA . LYS A 1 238 ? 0.212 13.717 -4.184 1.00 97.62 238 LYS A CA 1
ATOM 1957 C C . LYS A 1 238 ? 0.446 12.333 -3.596 1.00 97.62 238 LYS A C 1
ATOM 1959 O O . LYS A 1 238 ? 1.116 12.235 -2.576 1.00 97.62 238 LYS A O 1
ATOM 1964 N N . VAL A 1 239 ? -0.026 11.275 -4.262 1.00 98.25 239 VAL A N 1
ATOM 1965 C CA . VAL A 1 239 ? 0.234 9.890 -3.828 1.00 98.25 239 VAL A CA 1
ATOM 1966 C C . VAL A 1 239 ? 1.741 9.615 -3.767 1.00 98.25 239 VAL A C 1
ATOM 1968 O O . VAL A 1 239 ? 2.234 9.089 -2.774 1.00 98.25 239 VAL A O 1
ATOM 1971 N N . VAL A 1 240 ? 2.491 10.022 -4.795 1.00 97.81 240 VAL A N 1
ATOM 1972 C CA . VAL A 1 240 ? 3.954 9.860 -4.841 1.00 97.81 240 VAL A CA 1
ATOM 1973 C C . VAL A 1 240 ? 4.653 10.724 -3.785 1.00 97.81 240 VAL A C 1
ATOM 1975 O O . VAL A 1 240 ? 5.605 10.267 -3.152 1.00 97.81 240 VAL A O 1
ATOM 1978 N N . ASN A 1 241 ? 4.188 11.955 -3.549 1.00 97.19 241 ASN A N 1
ATOM 1979 C CA . ASN A 1 241 ? 4.749 12.807 -2.499 1.00 97.19 241 ASN A CA 1
ATOM 1980 C C . ASN A 1 241 ? 4.578 12.178 -1.109 1.00 97.19 241 ASN A C 1
ATOM 1982 O O . ASN A 1 241 ? 5.546 12.114 -0.361 1.00 97.19 241 ASN A O 1
ATOM 1986 N N . GLU A 1 242 ? 3.394 11.654 -0.789 1.00 97.19 242 GLU A N 1
ATOM 1987 C CA . GLU A 1 242 ? 3.162 10.959 0.482 1.00 97.19 242 GLU A CA 1
ATOM 1988 C C . GLU A 1 242 ? 3.974 9.662 0.588 1.00 97.19 242 GLU A C 1
ATOM 1990 O O . GLU A 1 242 ? 4.587 9.401 1.620 1.00 97.19 242 GLU A O 1
ATOM 1995 N N . TYR A 1 243 ? 4.068 8.881 -0.492 1.00 97.69 243 TYR A N 1
ATOM 1996 C CA . TYR A 1 243 ? 4.916 7.688 -0.520 1.00 97.69 243 TYR A CA 1
ATOM 1997 C C . TYR A 1 243 ? 6.388 8.024 -0.230 1.00 97.69 243 TYR A C 1
ATOM 1999 O O . TYR A 1 243 ? 7.011 7.398 0.621 1.00 97.69 243 TYR A O 1
ATOM 2007 N N . THR A 1 244 ? 6.933 9.069 -0.858 1.00 96.06 244 THR A N 1
ATOM 2008 C CA . THR A 1 244 ? 8.319 9.505 -0.606 1.00 96.06 244 THR A CA 1
ATOM 2009 C C . THR A 1 244 ? 8.505 10.202 0.746 1.00 96.06 244 THR A C 1
ATOM 2011 O O . THR A 1 244 ? 9.614 10.212 1.271 1.00 96.06 244 THR A O 1
ATOM 2014 N N . ASN A 1 245 ? 7.450 10.742 1.366 1.00 95.38 245 ASN A N 1
ATOM 2015 C CA . ASN A 1 245 ? 7.507 11.175 2.766 1.00 95.38 245 ASN A CA 1
ATOM 2016 C C . ASN A 1 245 ? 7.665 9.976 3.719 1.00 95.38 245 ASN A C 1
ATOM 2018 O O . ASN A 1 245 ? 8.339 10.107 4.739 1.00 95.38 245 ASN A O 1
ATOM 2022 N N . LEU A 1 246 ? 7.087 8.815 3.380 1.00 95.44 246 LEU A N 1
ATOM 2023 C CA . LEU A 1 246 ? 7.241 7.575 4.150 1.00 95.44 246 LEU A CA 1
ATOM 2024 C C . LEU A 1 246 ? 8.608 6.919 3.931 1.00 95.44 246 LEU A C 1
ATOM 2026 O O . LEU A 1 246 ? 9.234 6.481 4.892 1.00 95.44 246 LEU A O 1
ATOM 2030 N N . THR A 1 247 ? 9.058 6.822 2.677 1.00 95.94 247 THR A N 1
ATOM 2031 C CA . THR A 1 247 ? 10.243 6.023 2.308 1.00 95.94 247 THR A CA 1
ATOM 2032 C C . THR A 1 247 ? 11.515 6.840 2.087 1.00 95.94 247 THR A C 1
ATOM 2034 O O . THR A 1 247 ? 12.559 6.287 1.749 1.00 95.94 247 THR A O 1
ATOM 2037 N N . GLY A 1 248 ? 11.434 8.162 2.225 1.00 94.06 248 GLY A N 1
ATOM 2038 C CA . GLY A 1 248 ? 12.525 9.092 1.952 1.00 94.06 248 GLY A CA 1
ATOM 2039 C C . GLY A 1 248 ? 12.469 9.701 0.547 1.00 94.06 248 GLY A C 1
ATOM 2040 O O . GLY A 1 248 ? 12.072 9.068 -0.435 1.00 94.06 248 GLY A O 1
ATOM 2041 N N . LYS A 1 249 ? 12.895 10.967 0.455 1.00 93.12 249 LYS A N 1
ATOM 2042 C CA . LYS A 1 249 ? 13.022 11.698 -0.812 1.00 93.12 249 LYS A CA 1
ATOM 2043 C C . LYS A 1 249 ? 14.420 11.512 -1.382 1.00 93.12 249 LYS A C 1
ATOM 2045 O O . LYS A 1 249 ? 15.410 11.669 -0.669 1.00 93.12 249 LYS A O 1
ATOM 2050 N N . THR A 1 250 ? 14.500 11.212 -2.675 1.00 92.31 250 THR A N 1
ATOM 2051 C CA . THR A 1 250 ? 15.780 11.083 -3.375 1.00 92.31 250 THR A CA 1
ATOM 2052 C C . THR A 1 250 ? 16.526 12.423 -3.342 1.00 92.31 250 THR A C 1
ATOM 2054 O O . THR A 1 250 ? 15.948 13.437 -3.744 1.00 92.31 250 THR A O 1
ATOM 2057 N N . PRO A 1 251 ? 17.787 12.466 -2.871 1.00 94.19 251 PRO A N 1
ATOM 2058 C CA . PRO A 1 251 ? 18.582 13.684 -2.920 1.00 94.19 251 PRO A CA 1
ATOM 2059 C C . PRO A 1 251 ? 18.858 14.073 -4.374 1.00 94.19 251 PRO A C 1
ATOM 2061 O O . PRO A 1 251 ? 18.935 13.215 -5.255 1.00 94.19 251 PRO A O 1
ATOM 2064 N N . LEU A 1 252 ? 19.037 15.371 -4.625 1.00 95.69 252 LEU A N 1
ATOM 2065 C CA . LEU A 1 252 ? 19.433 15.836 -5.949 1.00 95.69 252 LEU A CA 1
ATOM 2066 C C . LEU A 1 252 ? 20.799 15.220 -6.301 1.00 95.69 252 LEU A C 1
ATOM 2068 O O . LEU A 1 252 ? 21.749 15.395 -5.531 1.00 95.69 252 LEU A O 1
ATOM 2072 N N . PRO A 1 253 ? 20.924 14.499 -7.428 1.00 95.56 253 PRO A N 1
ATOM 2073 C CA . PRO A 1 253 ? 22.206 13.944 -7.819 1.00 95.56 253 PRO A CA 1
ATOM 2074 C C . PRO A 1 253 ? 23.151 15.072 -8.259 1.00 95.56 253 PRO A C 1
ATOM 2076 O O . PRO A 1 253 ? 22.723 16.173 -8.615 1.00 95.56 253 PRO A O 1
ATOM 2079 N N . GLN A 1 254 ? 24.459 14.818 -8.243 1.00 96.38 254 GLN A N 1
ATOM 2080 C CA . GLN A 1 254 ? 25.438 15.798 -8.708 1.00 96.38 254 GLN A CA 1
ATOM 2081 C C . GLN A 1 254 ? 25.189 16.119 -10.188 1.00 96.38 254 GLN A C 1
ATOM 2083 O O . GLN A 1 254 ? 24.987 15.206 -10.983 1.00 96.38 254 GLN A O 1
ATOM 2088 N N . VAL A 1 255 ? 25.242 17.396 -10.581 1.00 95.56 255 VAL A N 1
ATOM 2089 C CA . VAL A 1 255 ? 24.808 17.858 -11.920 1.00 95.56 255 VAL A CA 1
ATOM 2090 C C . VAL A 1 255 ? 25.463 17.086 -13.072 1.00 95.56 255 VAL A C 1
ATOM 2092 O O . VAL A 1 255 ? 24.799 16.761 -14.051 1.00 95.56 255 VAL A O 1
ATOM 2095 N N . TRP A 1 256 ? 26.744 16.730 -12.944 1.00 94.81 256 TRP A N 1
ATOM 2096 C CA . TRP A 1 256 ? 27.476 15.978 -13.968 1.00 94.81 256 TRP A CA 1
ATOM 2097 C C . TRP A 1 256 ? 26.900 14.577 -14.238 1.00 94.81 256 TRP A C 1
ATOM 2099 O O . TRP A 1 256 ? 27.088 14.053 -15.331 1.00 94.81 256 TRP A O 1
ATOM 2109 N N . THR A 1 257 ? 26.161 13.982 -13.292 1.00 95.44 257 THR A N 1
ATOM 2110 C CA . THR A 1 257 ? 25.508 12.669 -13.471 1.00 95.44 257 THR A CA 1
ATOM 2111 C C . THR A 1 257 ? 24.382 12.703 -14.506 1.00 95.44 257 THR A C 1
ATOM 2113 O O . THR A 1 257 ? 24.068 11.664 -15.081 1.00 95.44 257 THR A O 1
ATOM 2116 N N . LEU A 1 258 ? 23.808 13.885 -14.765 1.00 94.94 258 LEU A N 1
ATOM 2117 C CA . LEU A 1 258 ? 22.753 14.115 -15.758 1.00 94.94 258 LEU A CA 1
ATOM 2118 C C . LEU A 1 258 ? 23.307 14.300 -17.180 1.00 94.94 258 LEU A C 1
ATOM 2120 O O . LEU A 1 258 ? 22.538 14.435 -18.130 1.00 94.94 258 LEU A O 1
ATOM 2124 N N . GLY A 1 259 ? 24.635 14.353 -17.325 1.00 95.31 259 GLY A N 1
ATOM 2125 C CA . GLY A 1 259 ? 25.306 14.385 -18.619 1.00 95.31 259 GLY A CA 1
ATOM 2126 C C . GLY A 1 259 ? 25.332 13.018 -19.307 1.00 95.31 259 GLY A C 1
ATOM 2127 O O . GLY A 1 259 ? 24.829 12.016 -18.800 1.00 95.31 259 GLY A O 1
ATOM 2128 N N . TYR A 1 260 ? 25.962 12.971 -20.478 1.00 94.12 260 TYR A N 1
ATOM 2129 C CA . TYR A 1 260 ? 26.183 11.724 -21.207 1.00 94.12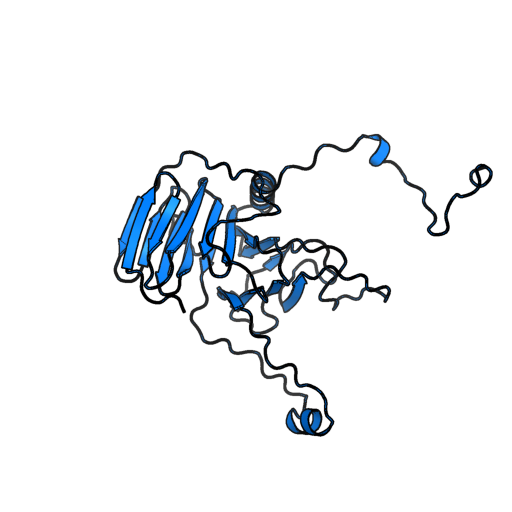 260 TYR A CA 1
ATOM 2130 C C . TYR A 1 260 ? 27.150 10.800 -20.452 1.00 94.12 260 TYR A C 1
ATOM 2132 O O . TYR A 1 260 ? 28.203 11.238 -19.986 1.00 94.12 260 TYR A O 1
ATOM 2140 N N . GLN A 1 261 ? 26.809 9.513 -20.372 1.00 91.00 261 GLN A N 1
ATOM 2141 C CA . GLN A 1 261 ? 27.624 8.484 -19.728 1.00 91.00 261 GLN A CA 1
ATOM 2142 C C . GLN A 1 261 ? 28.043 7.432 -20.759 1.00 91.00 261 GLN A C 1
ATOM 2144 O O . GLN A 1 261 ? 27.212 6.944 -21.523 1.00 91.00 261 GLN A O 1
ATOM 2149 N N . TYR A 1 262 ? 29.325 7.061 -20.763 1.00 88.94 262 TYR A N 1
ATOM 2150 C CA . TYR A 1 262 ? 29.874 6.007 -21.619 1.00 88.94 262 TYR A CA 1
ATOM 2151 C C . TYR A 1 262 ? 30.363 4.830 -20.768 1.00 88.94 262 TYR A C 1
ATOM 2153 O O . TYR A 1 262 ? 31.107 5.026 -19.807 1.00 88.94 262 TYR A O 1
ATOM 2161 N N . ASN A 1 263 ? 29.940 3.610 -21.114 1.00 82.88 263 ASN A N 1
ATOM 2162 C CA . ASN A 1 263 ? 30.327 2.375 -20.430 1.00 82.88 263 ASN A CA 1
ATOM 2163 C C . ASN A 1 263 ? 30.405 1.201 -21.430 1.00 82.88 263 ASN A C 1
ATOM 2165 O O . ASN A 1 263 ? 29.651 1.163 -22.400 1.00 82.88 263 ASN A O 1
ATOM 2169 N N . GLN A 1 264 ? 31.294 0.236 -21.175 1.00 81.00 264 GLN A N 1
ATOM 2170 C CA . GLN A 1 264 ? 31.419 -1.022 -21.913 1.00 81.00 264 GLN A CA 1
ATOM 2171 C C . GLN A 1 264 ? 31.507 -2.201 -20.931 1.00 81.00 264 GLN A C 1
ATOM 2173 O O . GLN A 1 264 ? 32.369 -2.224 -20.052 1.00 81.00 264 GLN A O 1
ATOM 2178 N N . LEU A 1 265 ? 30.647 -3.209 -21.125 1.00 70.38 265 LEU A N 1
ATOM 2179 C CA . LEU A 1 265 ? 30.441 -4.332 -20.196 1.00 70.38 265 LEU A CA 1
ATOM 2180 C C . LEU A 1 265 ? 31.709 -5.171 -19.917 1.00 70.38 265 LEU A C 1
ATOM 2182 O O . LEU A 1 265 ? 31.853 -5.710 -18.827 1.00 70.38 265 LEU A O 1
ATOM 2186 N N . GLN A 1 266 ? 32.640 -5.270 -20.876 1.00 66.50 266 GLN A N 1
ATOM 2187 C CA . GLN A 1 266 ? 33.894 -6.037 -20.737 1.00 66.50 266 GLN A CA 1
ATOM 2188 C C . GLN A 1 266 ? 35.084 -5.218 -20.193 1.00 66.50 266 GLN A C 1
ATOM 2190 O O . GLN A 1 266 ? 36.197 -5.729 -20.096 1.00 66.50 266 GLN A O 1
ATOM 2195 N N . GLY A 1 267 ? 34.840 -3.978 -19.759 1.00 57.62 267 GLY A N 1
ATOM 2196 C CA . GLY A 1 267 ? 35.772 -3.194 -18.955 1.00 57.62 267 GLY A CA 1
ATOM 2197 C C . GLY A 1 267 ? 36.754 -2.316 -19.735 1.00 57.62 267 GLY A C 1
ATOM 2198 O O . GLY A 1 267 ? 37.360 -2.708 -20.726 1.00 57.62 267 GLY A O 1
ATOM 2199 N N . HIS A 1 268 ? 36.974 -1.125 -19.177 1.00 54.97 268 HIS A N 1
ATOM 2200 C CA . HIS A 1 268 ? 38.105 -0.243 -19.463 1.00 54.97 268 HIS A CA 1
ATOM 2201 C C . HIS A 1 268 ? 39.270 -0.627 -18.545 1.00 54.97 268 HIS A C 1
ATOM 2203 O O . HIS A 1 268 ? 39.660 0.119 -17.650 1.00 54.97 268 HIS A O 1
ATOM 2209 N N . THR A 1 269 ? 39.794 -1.839 -18.700 1.00 61.91 269 THR A N 1
ATOM 2210 C CA . THR A 1 269 ? 40.898 -2.336 -17.859 1.00 61.91 269 THR A CA 1
ATOM 2211 C C . THR A 1 269 ? 42.248 -1.722 -18.238 1.00 61.91 269 THR A C 1
ATOM 2213 O O . THR A 1 269 ? 43.192 -1.779 -17.455 1.00 61.91 269 THR A O 1
ATOM 2216 N N . ASN A 1 270 ? 42.332 -1.071 -19.405 1.00 61.88 270 ASN A N 1
ATOM 2217 C CA . ASN A 1 270 ? 43.532 -0.407 -19.900 1.00 61.88 270 ASN A CA 1
ATOM 2218 C C . ASN A 1 270 ? 43.328 1.103 -20.057 1.00 61.88 270 ASN A C 1
ATOM 2220 O O . ASN A 1 270 ? 42.469 1.555 -20.816 1.00 61.88 270 ASN A O 1
ATOM 2224 N N . LYS A 1 271 ? 44.213 1.886 -19.426 1.00 65.19 271 LYS A N 1
ATOM 2225 C CA . LYS A 1 271 ? 44.241 3.364 -19.446 1.00 65.19 271 LYS A CA 1
ATOM 2226 C C . LYS A 1 271 ? 44.330 3.979 -20.857 1.00 65.19 271 LYS A C 1
ATOM 2228 O O . LYS A 1 271 ? 44.014 5.149 -21.032 1.00 65.19 271 LYS A O 1
ATOM 2233 N N . ASN A 1 272 ? 44.735 3.194 -21.857 1.00 65.06 272 ASN A N 1
ATOM 2234 C CA . ASN A 1 272 ? 44.910 3.625 -23.249 1.00 65.06 272 ASN A CA 1
ATOM 2235 C C . ASN A 1 272 ? 43.668 3.432 -24.143 1.00 65.06 272 ASN A C 1
ATOM 2237 O O . ASN A 1 272 ? 43.730 3.777 -25.316 1.00 65.06 272 ASN A O 1
ATOM 2241 N N . SER A 1 273 ? 42.565 2.880 -23.626 1.00 57.66 273 SER A N 1
ATOM 2242 C CA . SER A 1 273 ? 41.348 2.570 -24.406 1.00 57.66 273 SER A CA 1
ATOM 2243 C C . SER A 1 273 ? 40.420 3.770 -24.674 1.00 57.66 273 SER A C 1
ATOM 2245 O O . SER A 1 273 ? 39.399 3.609 -25.330 1.00 57.66 273 SER A O 1
ATOM 2247 N N . LEU A 1 274 ? 40.775 4.968 -24.190 1.00 56.03 274 LEU A N 1
ATOM 2248 C CA . LEU A 1 274 ? 39.965 6.198 -24.259 1.00 56.03 274 LEU A CA 1
ATOM 2249 C C . LEU A 1 274 ? 40.656 7.344 -25.026 1.00 56.03 274 LEU A C 1
ATOM 2251 O O . LEU A 1 274 ? 40.497 8.507 -24.659 1.00 56.03 274 LEU A O 1
ATOM 2255 N N . LYS A 1 275 ? 41.461 7.034 -26.048 1.00 48.44 275 LYS A N 1
ATOM 2256 C CA . LYS A 1 275 ? 42.017 8.044 -26.965 1.00 48.44 275 LYS A CA 1
ATOM 2257 C C . LYS A 1 275 ? 41.270 8.066 -28.286 1.00 48.44 275 LYS A C 1
ATOM 2259 O O . LYS A 1 275 ? 41.018 6.961 -28.810 1.00 48.44 275 LYS A O 1
#

Sequence (275 aa):
MLGKILGYEVNGNLILVNYKDIQCTVTMVNERVVNFFAPFFRKERNSKAVENLKCENIEFSVEKNEGCLNVKTKLLDIRIYDDFKVDIFKSNGEALCRDFRGERKPFRRLGANFSLAAEEGHKLEGHEEYKIYVSKVMENDMYFYGLGERTGSLNKKGYHYRNWNTDDPTPHGETYAQLYKSIPFLITMKDKEACGIFFDNHFESHFDMGKENSNYYYFGAKDGNLDYYFIYGPEVSKVVNEYTNLTGKTPLPQVWTLGYQYNQLQGHTNKNSLK

Secondary structure (DSSP, 8-state):
------EEEEETTEEEEE-SS-EEEEEE-SSSEEEEEE-SS-SS---SS-SS--------EEEEETTEEEEE-SSEEEEEEGGG-EEEEETTS-EEE-B--S-------TT--HHHHHHTT----PPPP-SEEEEEE--TTEEEEESSS--S-SS-TT-EEEE------S---TT-S--S----EEEEEETTEEEEEEE---S-EEEESSSS-TTEEEEEESSS-EEEEEEE-SSHHHHHHHHHHHH-PPPPPPGGGGS-----TT---STTTT-

Radius of gyration: 21.56 Å; Cα contacts (8 Å, |Δi|>4): 550; chains: 1; bounding box: 68×55×49 Å

Foldseek 3Di:
DQFFFPDWDDDQQWIWTDGDPWIWIWGQQDLFKIKTWTFPPHPDDDFPQFDPRHRDRFDWDWDDDVFWIWIDGQFWTWTQGTVRWIWIATPVRHGDKGFDPDDQDFDDPPDDPPVVCVVVVHPPPDPDDFPFKTKIFADPQKWKADQDDAAADRTCALAKAKQDQDDDPPDDHRNHRHYRGGFQWMWMDGDQWIKIKGFRDPAIKMWGNQNGHRGITMIGHNDGIRIIMIGTDSDPVRNVVVSCVRRPDDDDDDPCVPDDDDDDPVDPPDPPPPD